Protein AF-A0A8T2AJL1-F1 (afdb_monomer_lite)

Radius of gyration: 21.49 Å; chains: 1; bounding box: 51×31×78 Å

pLDDT: mean 80.45, std 14.92, range [32.12, 96.19]

Structure (mmCIF, N/CA/C/O backbone):
data_AF-A0A8T2AJL1-F1
#
_entry.id   AF-A0A8T2AJL1-F1
#
loop_
_atom_site.group_PDB
_atom_site.id
_atom_site.type_symbol
_atom_site.label_atom_id
_atom_site.label_alt_id
_atom_site.label_comp_id
_atom_site.label_asym_id
_atom_site.label_entity_id
_atom_site.label_seq_id
_atom_site.pdbx_PDB_ins_code
_atom_site.Cartn_x
_atom_site.Cartn_y
_atom_site.Cartn_z
_atom_site.occupancy
_atom_site.B_iso_or_equiv
_atom_site.auth_seq_id
_atom_site.auth_comp_id
_atom_site.auth_asym_id
_atom_site.auth_atom_id
_atom_site.pdbx_PDB_model_num
ATOM 1 N N . MET A 1 1 ? 24.271 4.583 49.667 1.00 36.69 1 MET A N 1
ATOM 2 C CA . MET A 1 1 ? 22.958 4.371 49.025 1.00 36.69 1 MET A CA 1
ATOM 3 C C . MET A 1 1 ? 23.031 4.989 47.646 1.00 36.69 1 MET A C 1
ATOM 5 O O . MET A 1 1 ? 23.025 6.202 47.532 1.00 36.69 1 MET A O 1
ATOM 9 N N . THR A 1 2 ? 23.250 4.166 46.629 1.00 35.44 2 THR A N 1
ATOM 10 C CA . THR A 1 2 ? 23.306 4.588 45.229 1.00 35.44 2 THR A CA 1
ATOM 11 C C . THR A 1 2 ? 21.905 4.468 44.643 1.00 35.44 2 THR A C 1
ATOM 13 O O . THR A 1 2 ? 21.367 3.366 44.538 1.00 35.44 2 THR A O 1
ATOM 16 N N . GLU A 1 3 ? 21.295 5.605 44.314 1.00 38.19 3 GLU A N 1
ATOM 17 C CA . GLU A 1 3 ? 20.053 5.655 43.545 1.00 38.19 3 GLU A CA 1
ATOM 18 C C . GLU A 1 3 ? 20.280 4.979 42.190 1.00 38.19 3 GLU A C 1
ATOM 20 O O . GLU A 1 3 ? 21.099 5.414 41.379 1.00 38.19 3 GLU A O 1
ATOM 25 N N . LYS A 1 4 ? 19.570 3.874 41.954 1.00 32.12 4 LYS A N 1
ATOM 26 C CA . LYS A 1 4 ? 19.417 3.329 40.606 1.00 32.12 4 LYS A CA 1
ATOM 27 C C . LYS A 1 4 ? 18.493 4.270 39.828 1.00 32.12 4 LYS A C 1
ATOM 29 O O . LYS A 1 4 ? 17.408 4.565 40.328 1.00 32.12 4 LYS A O 1
ATOM 34 N N . PRO A 1 5 ? 18.863 4.699 38.611 1.00 36.88 5 PRO A N 1
ATOM 35 C CA . PRO A 1 5 ? 17.966 5.479 37.779 1.00 36.88 5 PRO A CA 1
ATOM 36 C C . PRO A 1 5 ? 16.761 4.615 37.395 1.00 36.88 5 PRO A C 1
ATOM 38 O O . PRO A 1 5 ? 16.903 3.488 36.916 1.00 36.88 5 PRO A O 1
ATOM 41 N N . TYR A 1 6 ? 15.570 5.153 37.640 1.00 36.41 6 TYR A N 1
ATOM 42 C CA . TYR A 1 6 ? 14.295 4.572 37.246 1.00 36.41 6 TYR A CA 1
ATOM 43 C C . TYR A 1 6 ? 14.189 4.640 35.715 1.00 36.41 6 TYR A C 1
ATOM 45 O O . TYR A 1 6 ? 13.902 5.692 35.147 1.00 36.41 6 TYR A O 1
ATOM 53 N N . ILE A 1 7 ? 14.481 3.534 35.028 1.00 36.62 7 ILE A N 1
ATOM 54 C CA . ILE A 1 7 ? 14.208 3.404 33.593 1.00 36.62 7 ILE A CA 1
ATOM 55 C C . ILE A 1 7 ? 12.711 3.126 33.459 1.00 36.62 7 ILE A C 1
ATOM 57 O O . ILE A 1 7 ? 12.270 1.980 33.520 1.00 36.62 7 ILE A O 1
ATOM 61 N N . ALA A 1 8 ? 11.922 4.187 33.309 1.00 36.69 8 ALA A N 1
ATOM 62 C CA . ALA A 1 8 ? 10.552 4.078 32.831 1.00 36.69 8 ALA A CA 1
ATOM 63 C C . ALA A 1 8 ? 10.584 3.737 31.331 1.00 36.69 8 ALA A C 1
ATOM 65 O O . ALA A 1 8 ? 10.590 4.624 30.482 1.00 36.69 8 ALA A O 1
ATOM 66 N N . ASP A 1 9 ? 10.637 2.447 31.008 1.00 40.66 9 ASP A N 1
ATOM 67 C CA . ASP A 1 9 ? 10.286 1.925 29.683 1.00 40.66 9 ASP A CA 1
ATOM 68 C C . ASP A 1 9 ? 9.054 1.021 29.833 1.00 40.66 9 ASP A C 1
ATOM 70 O O . ASP A 1 9 ? 9.081 -0.185 29.591 1.00 40.66 9 ASP A O 1
ATOM 74 N N . GLU A 1 10 ? 7.954 1.606 30.316 1.00 42.72 10 GLU A N 1
ATOM 75 C CA . GLU A 1 10 ? 6.636 0.972 30.269 1.00 42.72 10 GLU A CA 1
ATOM 76 C C . GLU A 1 10 ? 6.077 1.112 28.849 1.00 42.72 10 GLU A C 1
ATOM 78 O O . GLU A 1 10 ? 5.207 1.927 28.542 1.00 42.72 10 GLU A O 1
ATOM 83 N N . GLN A 1 11 ? 6.605 0.296 27.939 1.00 53.41 11 GLN A N 1
ATOM 84 C CA . GLN A 1 11 ? 5.878 -0.034 26.723 1.00 53.41 11 GLN A CA 1
ATOM 85 C C . GLN A 1 11 ? 4.538 -0.648 27.114 1.00 53.41 11 GLN A C 1
ATOM 87 O O . GLN A 1 11 ? 4.476 -1.642 27.842 1.00 53.41 11 GLN A O 1
ATOM 92 N N . LEU A 1 12 ? 3.457 -0.061 26.605 1.00 60.16 12 LEU A N 1
ATOM 93 C CA . LEU A 1 12 ? 2.118 -0.606 26.753 1.00 60.16 12 LEU A CA 1
ATOM 94 C C . LEU A 1 12 ? 2.117 -2.036 26.194 1.00 60.16 12 LEU A C 1
ATOM 96 O O . LEU A 1 12 ? 2.301 -2.238 24.992 1.00 60.16 12 LEU A O 1
ATOM 100 N N . LYS A 1 13 ? 1.974 -3.035 27.076 1.00 70.88 13 LYS A N 1
ATOM 101 C CA . LYS A 1 13 ? 2.023 -4.456 26.696 1.00 70.88 13 LYS A CA 1
ATOM 102 C C . LYS A 1 13 ? 1.049 -4.710 25.542 1.00 70.88 13 LYS A C 1
ATOM 104 O O . LYS A 1 13 ? -0.079 -4.226 25.574 1.00 70.88 13 LYS A O 1
ATOM 109 N N . GLN A 1 14 ? 1.458 -5.514 24.560 1.00 74.25 14 GLN A N 1
ATOM 110 C CA . GLN A 1 14 ? 0.670 -5.856 23.366 1.00 74.25 14 GLN A CA 1
ATOM 111 C C . GLN A 1 14 ? -0.785 -6.256 23.695 1.00 74.25 14 GLN A C 1
ATOM 113 O O . GLN A 1 14 ? -1.718 -5.793 23.045 1.00 74.25 14 GLN A O 1
ATOM 118 N N . ALA A 1 15 ? -0.992 -7.034 24.763 1.00 77.38 15 ALA A N 1
ATOM 119 C CA . ALA A 1 15 ? -2.324 -7.411 25.241 1.00 77.38 15 ALA A CA 1
ATOM 120 C C . ALA A 1 15 ? -3.192 -6.208 25.664 1.00 77.38 15 ALA A C 1
ATOM 122 O O . ALA A 1 15 ? -4.394 -6.197 25.416 1.00 77.38 15 ALA A O 1
ATOM 123 N N . VAL A 1 16 ? -2.594 -5.179 26.272 1.00 84.31 16 VAL A N 1
ATOM 124 C CA . VAL A 1 16 ? -3.302 -3.958 26.683 1.00 84.31 16 VAL A CA 1
ATOM 125 C C . VAL A 1 16 ? -3.692 -3.133 25.460 1.00 84.31 16 VAL A C 1
ATOM 127 O O . VAL A 1 16 ? -4.822 -2.664 25.388 1.00 84.31 16 VAL A O 1
ATOM 130 N N . LEU A 1 17 ? -2.802 -3.013 24.469 1.00 83.62 17 LEU A N 1
ATOM 131 C CA . LEU A 1 17 ? -3.109 -2.343 23.200 1.00 83.62 17 LEU A CA 1
ATOM 132 C C . LEU A 1 17 ? -4.301 -2.988 22.487 1.00 83.62 17 LEU A C 1
ATOM 134 O O . LEU A 1 17 ? -5.228 -2.283 22.092 1.00 83.62 17 LEU A O 1
ATOM 138 N N . TYR A 1 18 ? -4.310 -4.318 22.368 1.00 85.19 18 TYR A N 1
ATOM 139 C CA . TYR A 1 18 ? -5.449 -5.024 21.778 1.00 85.19 18 TYR A CA 1
ATOM 140 C C . TYR A 1 18 ? -6.720 -4.813 22.575 1.00 85.19 18 TYR A C 1
ATOM 142 O O . TYR A 1 18 ? -7.758 -4.496 21.998 1.00 85.19 18 TYR A O 1
ATOM 150 N N . ARG A 1 19 ? -6.626 -4.899 23.903 1.00 89.56 19 ARG A N 1
ATOM 151 C CA . ARG A 1 19 ? -7.791 -4.716 24.755 1.00 89.56 19 ARG A CA 1
ATOM 152 C C . ARG A 1 19 ? -8.387 -3.314 24.630 1.00 89.56 19 ARG A C 1
ATOM 154 O O . ARG A 1 19 ? -9.606 -3.183 24.624 1.00 89.56 19 ARG A O 1
ATOM 161 N N . ILE A 1 20 ? -7.555 -2.282 24.487 1.00 91.69 20 ILE A N 1
ATOM 162 C CA . ILE A 1 20 ? -8.019 -0.910 24.245 1.00 91.69 20 ILE A CA 1
ATOM 163 C C . ILE A 1 20 ? -8.783 -0.826 22.924 1.00 91.69 20 ILE A C 1
ATOM 165 O O . ILE A 1 20 ? -9.877 -0.272 22.903 1.00 91.69 20 ILE A O 1
ATOM 169 N N . VAL A 1 21 ? -8.244 -1.394 21.842 1.00 93.31 21 VAL A N 1
ATOM 170 C CA . VAL A 1 21 ? -8.908 -1.383 20.529 1.00 93.31 21 VAL A CA 1
ATOM 171 C C . VAL A 1 21 ? -10.244 -2.125 20.576 1.00 93.31 21 VAL A C 1
ATOM 173 O O . VAL A 1 21 ? -11.240 -1.606 20.082 1.00 93.31 21 VAL A O 1
ATOM 176 N N . GLU A 1 22 ? -10.294 -3.298 21.209 1.00 92.12 22 GLU A N 1
ATOM 177 C CA . GLU A 1 22 ? -11.530 -4.073 21.376 1.00 92.12 22 GLU A CA 1
ATOM 178 C C . GLU A 1 22 ? -12.598 -3.306 22.159 1.00 92.12 22 GLU A C 1
ATOM 180 O O . GLU A 1 22 ? -13.753 -3.240 21.733 1.00 92.12 22 GLU A O 1
ATOM 185 N N . ILE A 1 23 ? -12.219 -2.729 23.305 1.00 94.69 23 ILE A N 1
ATOM 186 C CA . ILE A 1 23 ? -13.140 -1.969 24.155 1.00 94.69 23 ILE A CA 1
ATOM 187 C C . ILE A 1 23 ? -13.636 -0.736 23.404 1.00 94.69 23 ILE A C 1
ATOM 189 O O . ILE A 1 23 ? -14.836 -0.486 23.390 1.00 94.69 23 ILE A O 1
ATOM 193 N N . LEU A 1 24 ? -12.741 0.003 22.743 1.00 95.50 24 LEU A N 1
ATOM 194 C CA . LEU A 1 24 ? -13.105 1.186 21.969 1.00 95.50 24 LEU A CA 1
ATOM 195 C C . LEU A 1 24 ? -14.069 0.837 20.830 1.00 95.50 24 LEU A C 1
ATOM 197 O O . LEU A 1 24 ? -15.073 1.519 20.641 1.00 95.50 24 LEU A O 1
ATOM 201 N N . HIS A 1 25 ? -13.786 -0.235 20.089 1.00 95.44 25 HIS A N 1
ATOM 202 C CA . HIS A 1 25 ? -14.633 -0.665 18.983 1.00 95.44 25 HIS A CA 1
ATOM 203 C C . HIS A 1 25 ? -16.009 -1.139 19.468 1.00 95.44 25 HIS A C 1
ATOM 205 O O . HIS A 1 25 ? -17.025 -0.817 18.857 1.00 95.44 25 HIS A O 1
ATOM 211 N N . THR A 1 26 ? -16.059 -1.851 20.597 1.00 95.00 26 THR A N 1
ATOM 212 C CA . THR A 1 26 ? -17.320 -2.265 21.231 1.00 95.00 26 THR A CA 1
ATOM 213 C C . THR A 1 26 ? -18.115 -1.052 21.709 1.00 95.00 26 THR A C 1
ATOM 215 O O . THR A 1 26 ? -19.291 -0.928 21.391 1.00 95.00 26 THR A O 1
ATOM 218 N N . ALA A 1 27 ? -17.461 -0.101 22.378 1.00 95.56 27 ALA A N 1
ATOM 219 C CA . ALA A 1 27 ? -18.105 1.119 22.849 1.00 95.56 27 ALA A CA 1
ATOM 220 C C . ALA A 1 27 ? -18.660 1.973 21.696 1.00 95.56 27 ALA A C 1
ATOM 222 O O . ALA A 1 27 ? -19.739 2.546 21.819 1.00 95.56 27 ALA A O 1
ATOM 223 N N . TYR A 1 28 ? -17.963 2.019 20.558 1.00 94.88 28 TYR A N 1
ATOM 224 C CA . TYR A 1 28 ? -18.500 2.592 19.324 1.00 94.88 28 TYR A CA 1
ATOM 225 C C . TYR A 1 28 ? -19.756 1.844 18.845 1.00 94.88 28 TYR A C 1
ATOM 227 O O . TYR A 1 28 ? -20.772 2.482 18.573 1.00 94.88 28 TYR A O 1
ATOM 235 N N . ARG A 1 29 ? -19.714 0.507 18.766 1.00 93.38 29 ARG A N 1
ATOM 236 C CA . ARG A 1 29 ? -20.854 -0.308 18.306 1.00 93.38 29 ARG A CA 1
ATOM 237 C C . ARG A 1 29 ? -22.095 -0.139 19.179 1.00 93.38 29 ARG A C 1
ATOM 239 O O . ARG A 1 29 ? -23.202 -0.145 18.648 1.00 93.38 29 ARG A O 1
ATOM 246 N N . ASP A 1 30 ? -21.899 0.048 20.477 1.00 95.81 30 ASP A N 1
ATOM 247 C CA . ASP A 1 30 ? -22.972 0.276 21.447 1.00 95.81 30 ASP A CA 1
ATOM 248 C C . ASP A 1 30 ? -23.457 1.743 21.467 1.00 95.81 30 ASP A C 1
ATOM 250 O O . ASP A 1 30 ? -24.370 2.093 22.212 1.00 95.81 30 ASP A O 1
ATOM 254 N N . GLY A 1 31 ? -22.867 2.617 20.641 1.00 93.88 31 GLY A N 1
ATOM 255 C CA . GLY A 1 31 ? -23.264 4.018 20.496 1.00 93.88 31 GLY A CA 1
ATOM 256 C C . GLY A 1 31 ? -22.697 4.962 21.559 1.00 93.88 31 GLY A C 1
ATOM 257 O O . GLY A 1 31 ? -23.090 6.126 21.606 1.00 93.88 31 GLY A O 1
ATOM 258 N N . TYR A 1 32 ? -21.763 4.503 22.399 1.00 96.19 32 TYR A N 1
ATOM 259 C CA . TYR A 1 32 ? -21.125 5.332 23.429 1.00 96.19 32 TYR A CA 1
ATOM 260 C C . TYR A 1 32 ? -20.056 6.278 22.874 1.00 96.19 32 TYR A C 1
ATOM 262 O O . TYR A 1 32 ? -19.703 7.255 23.532 1.00 96.19 32 TYR A O 1
ATOM 270 N N . ILE A 1 33 ? -19.517 5.988 21.687 1.00 95.25 33 ILE A N 1
ATOM 271 C CA . ILE A 1 33 ? -18.460 6.777 21.045 1.00 95.25 33 ILE A CA 1
ATOM 272 C C . ILE A 1 33 ? -18.931 7.206 19.662 1.00 95.25 33 ILE A C 1
ATOM 274 O O . ILE A 1 33 ? -19.439 6.394 18.888 1.00 95.25 33 ILE A O 1
ATOM 278 N N . GLN A 1 34 ? -18.729 8.482 19.336 1.00 93.94 34 GLN A N 1
ATOM 279 C CA . GLN A 1 34 ? -19.051 8.992 18.011 1.00 93.94 34 GLN A CA 1
ATOM 280 C C . GLN A 1 34 ? -18.125 8.381 16.957 1.00 93.94 34 GLN A C 1
ATOM 282 O O . GLN A 1 34 ? -16.940 8.135 17.192 1.00 93.94 34 GLN A O 1
ATOM 287 N N . LEU A 1 35 ? -18.661 8.189 15.752 1.00 91.50 35 LEU A N 1
ATOM 288 C CA . LEU A 1 35 ? -17.919 7.629 14.623 1.00 91.50 35 LEU A CA 1
ATOM 289 C C . LEU A 1 35 ? -16.605 8.387 14.354 1.00 91.50 35 LEU A C 1
ATOM 291 O O . LEU A 1 35 ? -15.566 7.772 14.116 1.00 91.50 35 LEU A O 1
ATOM 295 N N . THR A 1 36 ? -16.645 9.718 14.438 1.00 92.50 36 THR A N 1
ATOM 296 C CA . THR A 1 36 ? -15.492 10.606 14.231 1.00 92.50 36 THR A CA 1
ATOM 297 C C . THR A 1 36 ? -14.393 10.396 15.266 1.00 92.50 36 THR A C 1
ATOM 299 O O . THR A 1 36 ? -13.216 10.391 14.905 1.00 92.50 36 THR A O 1
ATOM 302 N N . ASP A 1 37 ? -14.753 10.176 16.530 1.00 94.25 37 ASP A N 1
ATOM 303 C CA . ASP A 1 37 ? -13.793 9.966 17.617 1.00 94.25 37 ASP A CA 1
ATOM 304 C C . ASP A 1 37 ? -13.132 8.590 17.501 1.00 94.25 37 ASP A C 1
ATOM 306 O O . ASP A 1 37 ? -11.912 8.464 17.623 1.00 94.25 37 ASP A O 1
ATOM 310 N N . HIS A 1 38 ? -13.925 7.566 17.172 1.00 94.81 38 HIS A N 1
ATOM 311 C CA . HIS A 1 38 ? -13.432 6.215 16.906 1.00 94.81 38 HIS A CA 1
ATOM 312 C C . HIS A 1 38 ? -12.415 6.207 15.752 1.00 94.81 38 HIS A C 1
ATOM 314 O O . HIS A 1 38 ? -11.306 5.682 15.886 1.00 94.81 38 HIS A O 1
ATOM 320 N N . PHE A 1 39 ? -12.750 6.857 14.635 1.00 94.38 39 PHE A N 1
ATOM 321 C CA . PHE A 1 39 ? -11.847 6.999 13.494 1.00 94.38 39 PHE A CA 1
ATOM 322 C C . PHE A 1 39 ? -10.588 7.797 13.819 1.00 94.38 39 PHE A C 1
ATOM 324 O O . PHE A 1 39 ? -9.482 7.353 13.501 1.00 94.38 39 PHE A O 1
ATOM 331 N N . SER A 1 40 ? -10.735 8.934 14.497 1.00 93.38 40 SER A N 1
ATOM 332 C CA . SER A 1 40 ? -9.604 9.776 14.891 1.00 93.38 40 SER A CA 1
ATOM 333 C C . SER A 1 40 ? -8.621 9.011 15.774 1.00 93.38 40 SER A C 1
ATOM 335 O O . SER A 1 40 ? -7.406 9.125 15.587 1.00 93.38 40 SER A O 1
ATOM 337 N N . PHE A 1 41 ? -9.125 8.175 16.687 1.00 94.75 41 PHE A N 1
ATOM 338 C CA . PHE A 1 41 ? -8.285 7.311 17.508 1.00 94.75 41 PHE A CA 1
ATOM 339 C C . PHE A 1 41 ? -7.520 6.284 16.662 1.00 94.75 41 PHE A C 1
ATOM 341 O O . PHE A 1 41 ? -6.304 6.181 16.807 1.00 94.75 41 PHE A O 1
ATOM 348 N N . PHE A 1 42 ? -8.181 5.558 15.750 1.00 94.25 42 PHE A N 1
ATOM 349 C CA . PHE A 1 42 ? -7.516 4.563 14.890 1.00 94.25 42 PHE A CA 1
ATOM 350 C C . PHE A 1 42 ? -6.428 5.179 14.009 1.00 94.25 42 PHE A C 1
ATOM 352 O O . PHE A 1 42 ? -5.313 4.652 13.949 1.00 94.25 42 PHE A O 1
ATOM 359 N N . ILE A 1 43 ? -6.726 6.309 13.362 1.00 92.75 43 ILE A N 1
ATOM 360 C CA . ILE A 1 43 ? -5.757 7.021 12.520 1.00 92.75 43 ILE A CA 1
ATOM 361 C C . ILE A 1 43 ? -4.570 7.479 13.368 1.00 92.75 43 ILE A C 1
ATOM 363 O O . ILE A 1 43 ? -3.422 7.245 12.995 1.00 92.75 43 ILE A O 1
ATOM 367 N N . THR A 1 44 ? -4.829 8.091 14.526 1.00 92.19 44 THR A N 1
ATOM 368 C CA . THR A 1 44 ? -3.773 8.584 15.420 1.00 92.19 44 THR A CA 1
ATOM 369 C C . THR A 1 44 ? -2.905 7.443 15.930 1.00 92.19 44 THR A C 1
ATOM 371 O O . THR A 1 44 ? -1.679 7.560 15.923 1.00 92.19 44 THR A O 1
ATOM 374 N N . LEU A 1 45 ? -3.523 6.329 16.329 1.00 91.88 45 LEU A N 1
ATOM 375 C CA . LEU A 1 45 ? -2.821 5.153 16.819 1.00 91.88 45 LEU A CA 1
ATOM 376 C C . LEU A 1 45 ? -1.843 4.637 15.767 1.00 91.88 45 LEU A C 1
ATOM 378 O O . LEU A 1 45 ? -0.671 4.467 16.082 1.00 91.88 45 LEU A O 1
ATOM 382 N N . ILE A 1 46 ? -2.282 4.461 14.519 1.00 91.25 46 ILE A N 1
ATOM 383 C CA . ILE A 1 46 ? -1.405 3.985 13.442 1.00 91.25 46 ILE A CA 1
ATOM 384 C C . ILE A 1 46 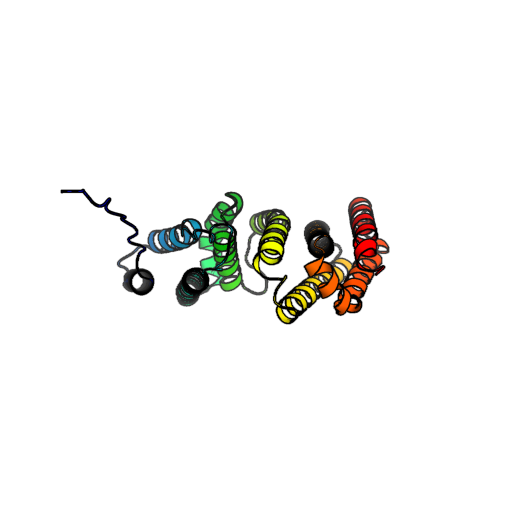? -0.375 5.029 13.032 1.00 91.25 46 ILE A C 1
ATOM 386 O O . ILE A 1 46 ? 0.786 4.673 12.863 1.00 91.25 46 ILE A O 1
ATOM 390 N N . ALA A 1 47 ? -0.742 6.302 12.906 1.00 89.62 47 ALA A N 1
ATOM 391 C CA . ALA A 1 47 ? 0.179 7.343 12.455 1.00 89.62 47 ALA A CA 1
ATOM 392 C C . ALA A 1 47 ? 1.279 7.663 13.479 1.00 89.62 47 ALA A C 1
ATOM 394 O O . ALA A 1 47 ? 2.376 8.077 13.107 1.00 89.62 47 ALA A O 1
ATOM 395 N N . ARG A 1 48 ? 0.992 7.499 14.777 1.00 87.56 48 ARG A N 1
ATOM 396 C CA . ARG A 1 48 ? 1.892 7.890 15.874 1.00 87.56 48 ARG A CA 1
ATOM 397 C C . ARG A 1 48 ? 2.494 6.711 16.626 1.00 87.56 48 ARG A C 1
ATOM 399 O O . ARG A 1 48 ? 3.253 6.939 17.571 1.00 87.56 48 ARG A O 1
ATOM 406 N N . PHE A 1 49 ? 2.199 5.474 16.224 1.00 86.50 49 PHE A N 1
ATOM 407 C CA . PHE A 1 49 ? 2.800 4.298 16.840 1.00 86.50 49 PHE A CA 1
ATOM 408 C C . PHE A 1 49 ? 4.322 4.349 16.684 1.00 86.50 49 PHE A C 1
ATOM 410 O O . PHE A 1 49 ? 4.844 4.265 15.573 1.00 86.50 49 PHE A O 1
ATOM 417 N N . LYS A 1 50 ? 5.046 4.508 17.792 1.00 79.44 50 LYS A N 1
ATOM 418 C CA . LYS A 1 50 ? 6.506 4.601 17.761 1.00 79.44 50 LYS A CA 1
ATOM 419 C C . LYS A 1 50 ? 7.113 3.214 17.609 1.00 79.44 50 LYS A C 1
ATOM 421 O O . LYS A 1 50 ? 7.263 2.485 18.588 1.00 79.44 50 LYS A O 1
ATOM 426 N N . ILE A 1 51 ? 7.524 2.884 16.392 1.00 67.88 51 ILE A N 1
ATOM 427 C CA . ILE A 1 51 ? 8.396 1.740 16.141 1.00 67.88 51 ILE A CA 1
ATOM 428 C C . ILE A 1 51 ? 9.824 2.253 16.259 1.00 67.88 51 ILE A C 1
ATOM 430 O O . ILE A 1 51 ? 10.305 2.993 15.408 1.00 67.88 51 ILE A O 1
ATOM 434 N N . VAL A 1 52 ? 10.484 1.945 17.375 1.00 56.47 52 VAL A N 1
ATOM 435 C CA . VAL A 1 52 ? 11.910 2.254 17.519 1.00 56.47 52 VAL A CA 1
ATOM 436 C C . VAL A 1 52 ? 12.659 1.286 16.603 1.00 56.47 52 VAL A C 1
ATOM 438 O O . VAL A 1 52 ? 12.596 0.081 16.874 1.00 56.47 52 VAL A O 1
ATOM 441 N N . PRO A 1 53 ? 13.345 1.760 15.545 1.00 51.03 53 PRO A N 1
ATOM 442 C CA . PRO A 1 53 ? 14.173 0.882 14.737 1.00 51.03 53 PRO A CA 1
ATOM 443 C C . PRO A 1 53 ? 15.249 0.290 15.643 1.00 51.03 53 PRO A C 1
ATOM 445 O O . PRO A 1 53 ? 15.815 0.998 16.484 1.00 51.03 53 PRO A O 1
ATOM 448 N N . ALA A 1 54 ? 15.500 -1.014 15.508 1.00 43.66 54 ALA A N 1
ATOM 449 C CA . ALA A 1 54 ? 16.612 -1.650 16.195 1.00 43.66 54 ALA A CA 1
ATOM 450 C C . ALA A 1 54 ? 17.865 -0.806 15.939 1.00 43.66 54 ALA A C 1
ATOM 452 O O . ALA A 1 54 ? 18.192 -0.511 14.785 1.00 43.66 54 ALA A O 1
ATOM 453 N N . LYS A 1 55 ? 18.506 -0.333 17.016 1.00 41.53 55 LYS A N 1
ATOM 454 C CA . LYS A 1 55 ? 19.756 0.417 16.899 1.00 41.53 55 LYS A CA 1
ATOM 455 C C . LYS A 1 55 ? 20.696 -0.405 16.024 1.00 41.53 55 LYS A C 1
ATOM 457 O O . LYS A 1 55 ? 20.803 -1.613 16.198 1.00 41.53 55 LYS A O 1
ATOM 462 N N . THR A 1 56 ? 21.322 0.271 15.068 1.00 43.56 56 THR A N 1
ATOM 463 C CA . THR A 1 56 ? 22.364 -0.257 14.185 1.00 43.56 56 THR A CA 1
ATOM 464 C C . THR A 1 56 ? 23.250 -1.258 14.924 1.00 43.56 56 THR A C 1
ATOM 466 O O . THR A 1 56 ? 24.033 -0.862 15.786 1.00 43.56 56 THR A O 1
ATOM 469 N N . GLY A 1 57 ? 23.098 -2.538 14.584 1.00 43.97 57 GLY A N 1
ATOM 470 C CA . GLY A 1 57 ? 23.836 -3.640 15.194 1.00 43.97 57 GLY A CA 1
ATOM 471 C C . GLY A 1 57 ? 22.930 -4.657 15.882 1.00 43.97 57 GLY A C 1
ATOM 472 O O . GLY A 1 57 ? 22.683 -4.555 17.073 1.00 43.97 57 GLY A O 1
ATOM 473 N N . ILE A 1 58 ? 22.524 -5.667 15.106 1.00 45.97 58 ILE A N 1
ATOM 474 C CA . ILE A 1 58 ? 22.144 -7.013 15.564 1.00 45.97 58 ILE A CA 1
ATOM 475 C C . ILE A 1 58 ? 20.999 -7.037 16.587 1.00 45.97 58 ILE A C 1
ATOM 477 O O . ILE A 1 58 ? 21.206 -7.215 17.776 1.00 45.97 58 ILE A O 1
ATOM 481 N N . GLU A 1 59 ? 19.782 -6.865 16.080 1.00 42.12 59 GLU A N 1
ATOM 482 C CA . GLU A 1 59 ? 18.623 -7.739 16.316 1.00 42.12 59 GLU A CA 1
ATOM 483 C C . GLU A 1 59 ? 17.429 -7.035 15.683 1.00 42.12 59 GLU A C 1
ATOM 485 O O . GLU A 1 59 ? 16.895 -6.058 16.207 1.00 42.12 59 GLU A O 1
ATOM 490 N N . PHE A 1 60 ? 17.031 -7.500 14.502 1.00 48.91 60 PHE A N 1
ATOM 491 C CA . PHE A 1 60 ? 15.706 -7.204 13.981 1.00 48.91 60 PHE A CA 1
ATOM 492 C C . PHE A 1 60 ? 14.702 -7.579 15.077 1.00 48.91 60 PHE A C 1
ATOM 494 O O . PHE A 1 60 ? 14.583 -8.751 15.428 1.00 48.91 60 PHE A O 1
ATOM 501 N N . ASN A 1 61 ? 14.060 -6.584 15.694 1.00 51.97 61 ASN A N 1
ATOM 502 C CA . ASN A 1 61 ? 13.146 -6.828 16.804 1.00 51.97 61 ASN A CA 1
ATOM 503 C C . ASN A 1 61 ? 11.813 -7.336 16.242 1.00 51.97 61 ASN A C 1
ATOM 505 O O . ASN A 1 61 ? 10.828 -6.599 16.142 1.00 51.97 61 ASN A O 1
ATOM 509 N N . GLU A 1 62 ? 11.824 -8.613 15.864 1.00 56.31 62 GLU A N 1
ATOM 510 C CA . GLU A 1 62 ? 10.717 -9.359 15.271 1.00 56.31 62 GLU A CA 1
ATOM 511 C C . GLU A 1 62 ? 9.434 -9.198 16.100 1.00 56.31 62 GLU A C 1
ATOM 513 O O . GLU A 1 62 ? 8.342 -9.054 15.554 1.00 56.31 62 GLU A O 1
ATOM 518 N N . GLN A 1 63 ? 9.552 -9.091 17.428 1.00 57.41 63 GLN A N 1
ATOM 519 C CA . GLN A 1 63 ? 8.414 -8.940 18.334 1.00 57.41 63 GLN A CA 1
ATOM 520 C C . GLN A 1 63 ? 7.662 -7.603 18.175 1.00 57.41 63 GLN A C 1
ATOM 522 O O . GLN A 1 63 ? 6.443 -7.535 18.362 1.00 57.41 63 GLN A O 1
ATOM 527 N N . ARG A 1 64 ? 8.349 -6.508 17.829 1.00 60.69 64 ARG A N 1
ATOM 528 C CA . ARG A 1 64 ? 7.695 -5.196 17.656 1.00 60.69 64 ARG A CA 1
ATOM 529 C C . ARG A 1 64 ? 7.090 -5.024 16.272 1.00 60.69 64 ARG A C 1
ATOM 531 O O . ARG A 1 64 ? 5.981 -4.498 16.171 1.00 60.69 64 ARG A O 1
ATOM 538 N N . GLU A 1 65 ? 7.765 -5.514 15.236 1.00 63.69 65 GLU A N 1
ATOM 539 C CA . GLU A 1 65 ? 7.191 -5.559 13.889 1.00 63.69 65 GLU A CA 1
ATOM 540 C C . GLU A 1 65 ? 5.937 -6.443 13.860 1.00 63.69 65 GLU A C 1
ATOM 542 O O . GLU A 1 65 ? 4.899 -6.044 13.324 1.00 63.69 65 GLU A O 1
ATOM 547 N N . THR A 1 66 ? 5.981 -7.604 14.522 1.00 71.25 66 THR A N 1
ATOM 548 C CA . THR A 1 66 ? 4.809 -8.480 14.668 1.00 71.25 66 THR A CA 1
ATOM 549 C C . THR A 1 66 ? 3.685 -7.806 15.453 1.00 71.25 66 THR A C 1
ATOM 551 O O . THR A 1 66 ? 2.527 -7.911 15.044 1.00 71.25 66 THR A O 1
ATOM 554 N N . THR A 1 67 ? 3.998 -7.046 16.510 1.00 80.75 67 THR A N 1
ATOM 555 C CA . THR A 1 67 ? 2.998 -6.280 17.275 1.00 80.75 67 THR A CA 1
ATOM 556 C C . THR A 1 67 ? 2.298 -5.235 16.409 1.00 80.75 67 THR A C 1
ATOM 558 O O . THR A 1 67 ? 1.066 -5.213 16.364 1.00 80.75 67 THR A O 1
ATOM 561 N N . PHE A 1 68 ? 3.053 -4.392 15.695 1.00 84.81 68 PHE A N 1
ATOM 562 C CA . PHE A 1 68 ? 2.463 -3.354 14.849 1.00 84.81 68 PHE A CA 1
ATOM 563 C C . PHE A 1 68 ? 1.668 -3.956 13.690 1.00 84.81 68 PHE A C 1
ATOM 565 O O . PHE A 1 68 ? 0.532 -3.557 13.455 1.00 84.81 68 PHE A O 1
ATOM 572 N N . LYS A 1 69 ? 2.202 -4.988 13.024 1.00 84.69 69 LYS A N 1
ATOM 573 C CA . LYS A 1 69 ? 1.498 -5.705 11.953 1.00 84.69 69 LYS A CA 1
ATOM 574 C C . LYS A 1 69 ? 0.166 -6.280 12.431 1.00 84.69 69 LYS A C 1
ATOM 576 O O . LYS A 1 69 ? -0.847 -6.114 11.753 1.00 84.69 69 LYS A O 1
ATOM 581 N N . ALA A 1 70 ? 0.155 -6.943 13.585 1.00 86.25 70 ALA A N 1
ATOM 582 C CA . ALA A 1 70 ? -1.063 -7.502 14.156 1.00 86.25 70 ALA A CA 1
ATOM 583 C C . ALA A 1 70 ? -2.038 -6.408 14.625 1.00 86.25 70 ALA A C 1
ATOM 585 O O . ALA A 1 70 ? -3.243 -6.557 14.437 1.00 86.25 70 ALA A O 1
ATOM 586 N N . LEU A 1 71 ? -1.538 -5.278 15.141 1.00 90.19 71 LEU A N 1
ATOM 587 C CA . LEU A 1 71 ? -2.363 -4.107 15.446 1.00 90.19 71 LEU A CA 1
ATOM 588 C C . LEU A 1 71 ? -3.030 -3.544 14.186 1.00 90.19 71 LEU A C 1
ATOM 590 O O . LEU A 1 71 ? -4.242 -3.355 14.176 1.00 90.19 71 LEU A O 1
ATOM 594 N N . THR A 1 72 ? -2.277 -3.338 13.102 1.00 91.56 72 THR A N 1
ATOM 595 C CA . THR A 1 72 ? -2.842 -2.891 11.822 1.00 91.56 72 THR A CA 1
ATOM 596 C C . THR A 1 72 ? -3.917 -3.857 11.326 1.00 91.56 72 THR A C 1
ATOM 598 O O . THR A 1 72 ? -4.974 -3.410 10.894 1.00 91.56 72 THR A O 1
ATOM 601 N N . ASN A 1 73 ? -3.689 -5.170 11.419 1.00 91.19 73 ASN A N 1
ATOM 602 C CA . ASN A 1 73 ? -4.665 -6.176 10.992 1.00 91.19 73 ASN A CA 1
ATOM 603 C C . ASN A 1 73 ? -5.949 -6.144 11.836 1.00 91.19 73 ASN A C 1
ATOM 605 O O . ASN A 1 73 ? -7.043 -6.269 11.283 1.00 91.19 73 ASN A O 1
ATOM 609 N N . LEU A 1 74 ? -5.830 -5.947 13.153 1.00 92.81 74 LEU A N 1
ATOM 610 C CA . LEU A 1 74 ? -6.984 -5.791 14.037 1.00 92.81 74 LEU A CA 1
ATOM 611 C C . LEU A 1 74 ? -7.808 -4.563 13.639 1.00 92.81 74 LEU A C 1
ATOM 613 O O . LEU A 1 74 ? -9.013 -4.678 13.439 1.00 92.81 74 LEU A O 1
ATOM 617 N N . LEU A 1 75 ? -7.159 -3.414 13.439 1.00 94.56 75 LEU A N 1
ATOM 618 C CA . LEU A 1 75 ? -7.843 -2.189 13.020 1.00 94.56 75 LEU A CA 1
ATOM 619 C C . LEU A 1 75 ? -8.502 -2.335 11.645 1.00 94.56 75 LEU A C 1
ATOM 621 O O . LEU A 1 75 ? -9.640 -1.912 11.469 1.00 94.56 75 LEU A O 1
ATOM 625 N N . CYS A 1 76 ? -7.830 -2.983 10.691 1.00 94.25 76 CYS A N 1
ATOM 626 C CA . CYS A 1 76 ? -8.400 -3.310 9.382 1.00 94.25 76 CYS A CA 1
ATOM 627 C C . CYS A 1 76 ? -9.663 -4.176 9.518 1.00 94.25 76 CYS A C 1
ATOM 629 O O . CYS A 1 76 ? -10.660 -3.922 8.843 1.00 94.25 76 CYS A O 1
ATOM 631 N N . SER A 1 77 ? -9.642 -5.157 10.425 1.00 94.25 77 SER A N 1
ATOM 632 C CA . SER A 1 77 ? -10.791 -6.027 10.703 1.00 94.25 77 SER A CA 1
ATOM 633 C C . SER A 1 77 ? -11.947 -5.245 11.326 1.00 94.25 77 SER A C 1
ATOM 635 O O . SER A 1 77 ? -13.083 -5.381 10.878 1.00 94.25 77 SER A O 1
ATOM 637 N N . CYS A 1 78 ? -11.659 -4.377 12.303 1.00 94.62 78 CYS A N 1
ATOM 638 C CA . CYS A 1 78 ? -12.650 -3.484 12.898 1.00 94.62 78 CYS A CA 1
ATOM 639 C C . CYS A 1 78 ? -13.300 -2.596 11.835 1.00 94.62 78 CYS A C 1
ATOM 641 O O . CYS A 1 78 ? -14.519 -2.577 11.743 1.00 94.62 78 CYS A O 1
ATOM 643 N N . LEU A 1 79 ? -12.504 -1.910 11.008 1.00 94.06 79 LEU A N 1
ATOM 644 C CA . LEU A 1 79 ? -13.011 -1.001 9.975 1.00 94.06 79 LEU A CA 1
ATOM 645 C C . LEU A 1 79 ? -13.851 -1.725 8.916 1.00 94.06 79 LEU A C 1
ATOM 647 O O . LEU A 1 79 ? -14.914 -1.238 8.543 1.00 94.06 79 LEU A O 1
ATOM 651 N N . SER A 1 80 ? -13.415 -2.910 8.484 1.00 93.12 80 SER A N 1
ATOM 652 C CA . SER A 1 80 ? -14.174 -3.734 7.532 1.00 93.12 80 SER A CA 1
ATOM 653 C C . SER A 1 80 ? -15.498 -4.227 8.127 1.00 93.12 80 SER A C 1
ATOM 655 O O . SER A 1 80 ? -16.474 -4.407 7.408 1.00 93.12 80 SER A O 1
ATOM 657 N N . GLY A 1 81 ? -15.552 -4.426 9.448 1.00 91.38 81 GLY A N 1
ATOM 658 C CA . GLY A 1 81 ? -16.753 -4.839 10.175 1.00 91.38 81 GLY A CA 1
ATOM 659 C C . GLY A 1 81 ? -17.768 -3.722 10.445 1.00 91.38 81 GLY A C 1
ATOM 660 O O . GLY A 1 81 ? -18.845 -4.012 10.960 1.00 91.38 81 GLY A O 1
ATOM 661 N N . MET A 1 82 ? -17.462 -2.460 10.116 1.00 90.44 82 MET A N 1
ATOM 662 C CA . MET A 1 82 ? -18.349 -1.313 10.384 1.00 90.44 82 MET A CA 1
ATOM 663 C C . MET A 1 82 ? -19.488 -1.159 9.368 1.00 90.44 82 MET A C 1
ATOM 665 O O . MET A 1 82 ? -20.390 -0.353 9.587 1.00 90.44 82 MET A O 1
ATOM 669 N N . GLY A 1 83 ? -19.461 -1.915 8.269 1.00 88.12 83 GLY A N 1
ATOM 670 C CA . GLY A 1 83 ? -20.463 -1.859 7.209 1.00 88.12 83 GLY A CA 1
ATOM 671 C C . GLY A 1 83 ? -19.815 -1.855 5.830 1.00 88.12 83 GLY A C 1
ATOM 672 O O . GLY A 1 83 ? -18.904 -2.636 5.561 1.00 88.12 83 GLY A O 1
ATOM 673 N N . ASP A 1 84 ? -20.287 -0.975 4.948 1.00 91.50 84 ASP A N 1
ATOM 674 C CA . ASP A 1 84 ? -19.711 -0.828 3.613 1.00 91.50 84 ASP A CA 1
ATOM 675 C C . ASP A 1 84 ? -18.306 -0.215 3.701 1.00 91.50 84 ASP A C 1
ATOM 677 O O . ASP A 1 84 ? -18.133 0.970 4.000 1.00 91.50 84 ASP A O 1
ATOM 681 N N . SER A 1 85 ? -17.294 -1.035 3.416 1.00 93.75 85 SER A N 1
ATOM 682 C CA . SER A 1 85 ? -15.887 -0.631 3.456 1.00 93.75 85 SER A CA 1
ATOM 683 C C . SER A 1 85 ? -15.578 0.535 2.513 1.00 93.75 85 SER A C 1
ATOM 685 O O . SER A 1 85 ? -14.746 1.375 2.848 1.00 93.75 85 SER A O 1
ATOM 687 N N . SER A 1 86 ? -16.293 0.654 1.389 1.00 91.38 86 SER A N 1
ATOM 688 C CA . SER A 1 86 ? -16.097 1.758 0.450 1.00 91.38 86 SER A CA 1
ATOM 689 C C . SER A 1 86 ? -16.602 3.094 0.996 1.00 91.38 86 SER A C 1
ATOM 691 O O . SER A 1 86 ? -15.956 4.121 0.795 1.00 91.38 86 SER A O 1
ATOM 693 N N . LEU A 1 87 ? -17.705 3.091 1.754 1.00 93.44 87 LEU A N 1
ATOM 694 C CA . LEU A 1 87 ? -18.189 4.285 2.453 1.00 93.44 87 LEU A CA 1
ATOM 695 C C . LEU A 1 87 ? -17.252 4.662 3.603 1.00 93.44 87 LEU A C 1
ATOM 697 O O . LEU A 1 87 ? -16.944 5.838 3.797 1.00 93.44 87 LEU A O 1
ATOM 701 N N . VAL A 1 88 ? -16.749 3.666 4.338 1.00 95.00 88 VAL A N 1
ATOM 702 C CA . VAL A 1 88 ? -15.739 3.881 5.383 1.00 95.00 88 VAL A CA 1
ATOM 703 C C . VAL A 1 88 ? -14.470 4.495 4.784 1.00 95.00 88 VAL A C 1
ATOM 705 O O . VAL A 1 88 ? -13.932 5.444 5.357 1.00 95.00 88 VAL A O 1
ATOM 708 N N . LEU A 1 89 ? -14.027 4.028 3.608 1.00 95.62 89 LEU A N 1
ATOM 709 C CA . LEU A 1 89 ? -12.915 4.639 2.882 1.00 95.62 89 LEU A CA 1
ATOM 710 C C . LEU A 1 89 ? -13.203 6.102 2.553 1.00 95.62 89 LEU A C 1
ATOM 712 O O . LEU A 1 89 ? -12.374 6.938 2.874 1.00 95.62 89 LEU A O 1
ATOM 716 N N . GLN A 1 90 ? -14.363 6.429 1.979 1.00 94.00 90 GLN A N 1
ATOM 717 C CA . GLN A 1 90 ? -14.704 7.811 1.613 1.00 94.00 90 GLN A CA 1
ATOM 718 C C . GLN A 1 90 ? -14.681 8.773 2.808 1.00 94.00 90 GLN A C 1
ATOM 720 O O . GLN A 1 90 ? -14.256 9.919 2.671 1.00 94.00 90 GLN A O 1
ATOM 725 N N . ILE A 1 91 ? -15.097 8.312 3.993 1.00 94.12 91 ILE A N 1
ATOM 726 C CA . ILE A 1 91 ? -15.044 9.122 5.219 1.00 94.12 91 ILE A CA 1
ATOM 727 C C . ILE A 1 91 ? -13.593 9.335 5.679 1.00 94.12 91 ILE A C 1
ATOM 729 O O . ILE A 1 91 ? -13.232 10.426 6.121 1.00 94.12 91 ILE A O 1
ATOM 733 N N . LEU A 1 92 ? -12.758 8.298 5.585 1.00 95.44 92 LEU A N 1
ATOM 734 C CA . LEU A 1 92 ? -11.386 8.297 6.100 1.00 95.44 92 LEU A CA 1
ATOM 735 C C . LEU A 1 92 ? -10.339 8.799 5.102 1.00 95.44 92 LEU A C 1
ATOM 737 O O . LEU A 1 92 ? -9.221 9.122 5.504 1.00 95.44 92 LEU A O 1
ATOM 741 N N . GLU A 1 93 ? -10.680 8.850 3.816 1.00 95.62 93 GLU A N 1
ATOM 742 C CA . GLU A 1 93 ? -9.762 9.064 2.699 1.00 95.62 93 GLU A CA 1
ATOM 743 C C . GLU A 1 93 ? -8.883 10.290 2.927 1.00 95.62 93 GLU A C 1
ATOM 745 O O . GLU A 1 93 ? -7.654 10.192 2.914 1.00 95.62 93 GLU A O 1
ATOM 750 N N . LYS A 1 94 ? -9.519 11.431 3.214 1.00 95.50 94 LYS A N 1
ATOM 751 C CA . LYS A 1 94 ? -8.822 12.695 3.453 1.00 95.50 94 LYS A CA 1
ATOM 752 C C . LYS A 1 94 ? -7.806 12.561 4.585 1.00 95.50 94 LYS A C 1
ATOM 754 O O . LYS A 1 94 ? -6.656 12.955 4.422 1.00 95.50 94 LYS A O 1
ATOM 759 N N . SER A 1 95 ? -8.203 11.965 5.707 1.00 94.88 95 SER A N 1
ATOM 760 C CA . SER A 1 95 ? -7.321 11.817 6.861 1.00 94.88 95 SER A CA 1
ATOM 761 C C . SER A 1 95 ? -6.162 10.859 6.588 1.00 94.88 95 SER A C 1
ATOM 763 O O . SER A 1 95 ? -5.045 11.130 7.023 1.00 94.88 95 SER A O 1
ATOM 765 N N . PHE A 1 96 ? -6.377 9.771 5.842 1.00 95.44 96 PHE A N 1
ATOM 766 C CA . PHE A 1 96 ? -5.281 8.887 5.439 1.00 95.44 96 PHE A CA 1
ATOM 767 C C . PHE A 1 96 ? -4.273 9.602 4.541 1.00 95.44 96 PHE A C 1
ATOM 769 O O . PHE A 1 96 ? -3.069 9.517 4.782 1.00 95.44 96 PHE A O 1
ATOM 776 N N . VAL A 1 97 ? -4.753 10.335 3.536 1.00 95.25 97 VAL A N 1
ATOM 777 C CA . VAL A 1 97 ? -3.888 11.072 2.611 1.00 95.25 97 VAL A CA 1
ATOM 778 C C . VAL A 1 97 ? -3.125 12.180 3.334 1.00 95.25 97 VAL A C 1
ATOM 780 O O . VAL A 1 97 ? -1.920 12.311 3.131 1.00 95.25 97 VAL A O 1
ATOM 783 N N . GLU A 1 98 ? -3.767 12.909 4.250 1.00 95.00 98 GLU A N 1
ATOM 784 C CA . GLU A 1 98 ? -3.098 13.891 5.112 1.00 95.00 98 GLU A CA 1
ATOM 785 C C . GLU A 1 98 ? -1.964 13.257 5.928 1.00 95.00 98 GLU A C 1
ATOM 787 O O . GLU A 1 98 ? -0.870 13.818 5.992 1.00 95.00 98 GLU A O 1
ATOM 792 N N . GLN A 1 99 ? -2.170 12.062 6.497 1.00 94.19 99 GLN A N 1
ATOM 793 C CA . GLN A 1 99 ? -1.095 11.365 7.208 1.00 94.19 99 GLN A CA 1
ATOM 794 C C . GLN A 1 99 ? 0.043 10.924 6.277 1.00 94.19 99 GLN A C 1
ATOM 796 O O . GLN A 1 99 ? 1.200 10.989 6.682 1.00 94.19 99 GLN A O 1
ATOM 801 N N . ILE A 1 100 ? -0.247 10.508 5.041 1.00 91.75 100 ILE A N 1
ATOM 802 C CA . ILE A 1 100 ? 0.776 10.124 4.052 1.00 91.75 100 ILE A CA 1
ATOM 803 C C . ILE A 1 100 ? 1.615 11.332 3.612 1.00 91.75 100 ILE A C 1
ATOM 805 O O . ILE A 1 100 ? 2.842 11.236 3.541 1.00 91.75 100 ILE A O 1
ATOM 809 N N . ILE A 1 101 ? 0.979 12.484 3.372 1.00 90.62 101 ILE A N 1
ATOM 810 C CA . ILE A 1 101 ? 1.664 13.731 2.987 1.00 90.62 101 ILE A CA 1
ATOM 811 C C . ILE A 1 101 ? 2.681 14.155 4.053 1.00 90.62 101 ILE A C 1
ATOM 813 O O . ILE A 1 101 ? 3.749 14.670 3.720 1.00 90.62 101 ILE A O 1
ATOM 817 N N . MET A 1 102 ? 2.395 13.876 5.327 1.00 90.19 102 MET A N 1
ATOM 818 C CA . MET A 1 102 ? 3.301 14.153 6.445 1.00 90.19 102 MET A CA 1
ATOM 819 C C . MET A 1 102 ? 4.565 13.278 6.461 1.00 90.19 102 MET A C 1
ATOM 821 O O . MET A 1 102 ? 5.375 13.426 7.374 1.00 90.19 102 MET A O 1
ATOM 825 N N . LYS A 1 103 ? 4.757 12.400 5.463 1.00 86.62 103 LYS A N 1
ATOM 826 C CA . LYS A 1 103 ? 5.900 11.483 5.324 1.00 86.62 103 LYS A CA 1
ATOM 827 C C . LYS A 1 103 ? 6.152 10.704 6.620 1.00 86.62 103 LYS A C 1
ATOM 829 O O . LYS A 1 103 ? 7.169 10.913 7.286 1.00 86.62 103 LYS A O 1
ATOM 834 N N . PRO A 1 104 ? 5.205 9.835 7.011 1.00 88.25 104 PRO A N 1
ATOM 835 C CA . PRO A 1 104 ? 5.319 9.075 8.243 1.00 88.25 104 PRO A CA 1
ATOM 836 C C . PRO A 1 104 ? 6.501 8.101 8.152 1.00 88.25 104 PRO A C 1
ATOM 838 O O . PRO A 1 104 ? 7.000 7.808 7.063 1.00 88.25 104 PRO A O 1
ATOM 841 N N . ALA A 1 105 ? 6.942 7.569 9.295 1.00 86.81 105 ALA A N 1
ATOM 842 C CA . ALA A 1 105 ? 7.956 6.518 9.286 1.00 86.81 105 ALA A CA 1
ATOM 843 C C . ALA A 1 105 ? 7.472 5.294 8.485 1.00 86.81 105 ALA A C 1
ATOM 845 O O . ALA A 1 105 ? 6.266 5.087 8.313 1.00 86.81 105 ALA A O 1
ATOM 846 N N . LEU A 1 106 ? 8.427 4.495 7.997 1.00 85.06 106 LEU A N 1
ATOM 847 C CA . LEU A 1 106 ? 8.201 3.436 7.009 1.00 85.06 106 LEU A CA 1
ATOM 848 C C . LEU A 1 106 ? 7.015 2.532 7.371 1.00 85.06 106 LEU A C 1
ATOM 850 O O . LEU A 1 106 ? 6.091 2.358 6.574 1.00 85.06 106 LEU A O 1
ATOM 854 N N . ASP A 1 107 ? 7.007 2.011 8.593 1.00 84.69 107 ASP A N 1
ATOM 855 C CA . ASP A 1 107 ? 5.968 1.102 9.063 1.00 84.69 107 ASP A CA 1
ATOM 856 C C . ASP A 1 107 ? 4.615 1.792 9.223 1.00 84.69 107 ASP A C 1
ATOM 858 O O . ASP A 1 107 ? 3.593 1.250 8.811 1.00 84.69 107 ASP A O 1
ATOM 862 N N . ASN A 1 108 ? 4.586 3.016 9.755 1.00 89.88 108 ASN A N 1
ATOM 863 C CA . ASN A 1 108 ? 3.350 3.783 9.900 1.00 89.88 108 ASN A CA 1
ATOM 864 C C . ASN A 1 108 ? 2.715 4.061 8.528 1.00 89.88 108 ASN A C 1
ATOM 866 O O . ASN A 1 108 ? 1.513 3.860 8.357 1.00 89.88 108 ASN A O 1
ATOM 870 N N . GLY A 1 109 ? 3.531 4.431 7.533 1.00 90.31 109 GLY A N 1
ATOM 871 C CA . GLY A 1 109 ? 3.100 4.546 6.139 1.00 90.31 109 GLY A CA 1
ATOM 872 C C . GLY A 1 109 ? 2.542 3.228 5.592 1.00 90.31 109 GLY A C 1
ATOM 873 O O . GLY A 1 109 ? 1.475 3.226 4.980 1.00 90.31 109 GLY A O 1
ATOM 874 N N . CYS A 1 110 ? 3.194 2.097 5.893 1.00 87.81 110 CYS A N 1
ATOM 875 C CA . CYS A 1 110 ? 2.722 0.758 5.514 1.00 87.81 110 CYS A CA 1
ATOM 876 C C . CYS A 1 110 ? 1.350 0.465 6.126 1.00 87.81 110 CYS A C 1
ATOM 878 O O . CYS A 1 110 ? 0.455 -0.046 5.452 1.00 87.81 110 CYS A O 1
ATOM 880 N N . GLY A 1 111 ? 1.178 0.811 7.404 1.00 91.19 111 GLY A N 1
ATOM 881 C CA . GLY A 1 111 ? -0.070 0.647 8.137 1.00 91.19 111 GLY A CA 1
ATOM 882 C C . GLY A 1 111 ? -1.218 1.418 7.492 1.00 91.19 111 GLY A C 1
ATOM 883 O O . GLY A 1 111 ? -2.266 0.835 7.222 1.00 91.19 111 GLY A O 1
ATOM 884 N N . ILE A 1 112 ? -0.996 2.695 7.168 1.00 94.50 112 ILE A N 1
ATOM 885 C CA . ILE A 1 112 ? -1.995 3.549 6.507 1.00 94.50 112 ILE A CA 1
ATOM 886 C C . ILE A 1 112 ? -2.333 3.013 5.110 1.00 94.50 112 ILE A C 1
ATOM 888 O O . ILE A 1 112 ? -3.506 2.830 4.792 1.00 94.50 112 ILE A O 1
ATOM 892 N N . LEU A 1 113 ? -1.324 2.695 4.290 1.00 93.00 113 LEU A N 1
ATOM 893 C CA . LEU A 1 113 ? -1.533 2.133 2.950 1.00 93.00 113 LEU A CA 1
ATOM 894 C C . LEU A 1 113 ? -2.291 0.802 3.000 1.00 93.00 113 LEU A C 1
ATOM 896 O O . LEU A 1 113 ? -3.153 0.556 2.157 1.00 93.00 113 LEU A O 1
ATOM 900 N N . ARG A 1 114 ? -2.024 -0.045 4.002 1.00 92.12 114 ARG A N 1
ATOM 901 C CA . ARG A 1 114 ? -2.772 -1.290 4.211 1.00 92.12 114 ARG A CA 1
ATOM 902 C C . ARG A 1 114 ? -4.230 -1.022 4.560 1.00 92.12 114 ARG A C 1
ATOM 904 O O . ARG A 1 114 ? -5.093 -1.717 4.032 1.00 92.12 114 ARG A O 1
ATOM 911 N N . MET A 1 115 ? -4.511 -0.036 5.410 1.00 94.19 115 MET A N 1
ATOM 912 C CA . MET A 1 115 ? -5.887 0.348 5.742 1.00 94.19 115 MET A CA 1
ATOM 913 C C . MET A 1 115 ? -6.631 0.862 4.505 1.00 94.19 115 MET A C 1
ATOM 915 O O . MET A 1 115 ? -7.741 0.404 4.253 1.00 94.19 115 MET A O 1
ATOM 919 N N . ILE A 1 116 ? -5.996 1.709 3.683 1.00 94.94 116 ILE A N 1
ATOM 920 C CA . ILE A 1 116 ? -6.549 2.138 2.387 1.00 94.94 116 ILE A CA 1
ATOM 921 C C . ILE A 1 116 ? -6.861 0.916 1.514 1.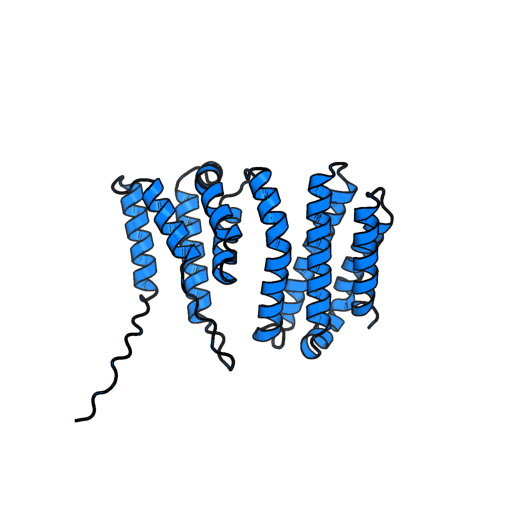00 94.94 116 ILE A C 1
ATOM 923 O O . ILE A 1 116 ? -7.994 0.752 1.080 1.00 94.94 116 ILE A O 1
ATOM 927 N N . CYS A 1 117 ? -5.889 0.022 1.304 1.00 91.69 117 CYS A N 1
ATOM 928 C CA . CYS A 1 117 ? -6.066 -1.159 0.450 1.00 91.69 117 CYS A CA 1
ATOM 929 C C . CYS A 1 117 ? -7.126 -2.138 0.973 1.00 91.69 117 CYS A C 1
ATOM 931 O O . CYS A 1 117 ? -7.729 -2.854 0.183 1.00 91.69 117 CYS A O 1
ATOM 933 N N . THR A 1 118 ? -7.311 -2.212 2.293 1.00 93.50 118 THR A N 1
ATOM 934 C CA . THR A 1 118 ? -8.331 -3.069 2.915 1.00 93.50 118 THR A CA 1
ATOM 935 C C . THR A 1 118 ? -9.728 -2.526 2.636 1.00 93.50 118 THR A C 1
ATOM 937 O O . THR A 1 118 ? -10.647 -3.302 2.399 1.00 93.50 118 THR A O 1
ATOM 940 N N . LEU A 1 119 ? -9.887 -1.203 2.681 1.00 94.88 119 LEU A N 1
ATOM 941 C CA . LEU A 1 119 ? -11.186 -0.556 2.538 1.00 94.88 119 LEU A CA 1
ATOM 942 C C . LEU A 1 119 ? -11.569 -0.258 1.089 1.00 94.88 119 LEU A C 1
ATOM 944 O O . LEU A 1 119 ? -12.751 -0.098 0.788 1.00 94.88 119 LEU A O 1
ATOM 948 N N . ASP A 1 120 ? -10.585 -0.167 0.197 1.00 93.19 120 ASP A N 1
ATOM 949 C CA . ASP A 1 120 ? -10.837 0.114 -1.208 1.00 93.19 120 ASP A CA 1
ATOM 950 C C . ASP A 1 120 ? -11.536 -1.053 -1.913 1.00 93.19 120 ASP A C 1
ATOM 952 O O . ASP A 1 120 ? -11.325 -2.231 -1.616 1.00 93.19 120 ASP A O 1
ATOM 956 N N . SER A 1 121 ? -12.383 -0.712 -2.880 1.00 88.06 121 SER A N 1
ATOM 957 C CA . SER A 1 121 ? -13.126 -1.681 -3.681 1.00 88.06 121 SER A CA 1
ATOM 958 C C . SER A 1 121 ? -12.537 -1.823 -5.083 1.00 88.06 121 SER A C 1
ATOM 960 O O . SER A 1 121 ? -11.607 -1.124 -5.479 1.00 88.06 121 SER A O 1
ATOM 962 N N . LYS A 1 122 ? -13.107 -2.729 -5.882 1.00 85.38 122 LYS A N 1
ATOM 963 C CA . LYS A 1 122 ? -12.865 -2.789 -7.328 1.00 85.38 122 LYS A CA 1
ATOM 964 C C . LYS A 1 122 ? -14.175 -2.468 -8.061 1.00 85.38 122 LYS A C 1
ATOM 966 O O . LYS A 1 122 ? -15.115 -3.248 -7.915 1.00 85.38 122 LYS A O 1
ATOM 971 N N . PRO A 1 123 ? -14.262 -1.371 -8.842 1.00 84.44 123 PRO A N 1
ATOM 972 C CA . PRO A 1 123 ? -13.225 -0.356 -9.082 1.00 84.44 123 PRO A CA 1
ATOM 973 C C . PRO A 1 123 ? -12.911 0.492 -7.833 1.00 84.44 123 PRO A C 1
ATOM 975 O O . PRO A 1 123 ? -13.707 0.515 -6.890 1.00 84.44 123 PRO A O 1
ATOM 978 N N . THR A 1 124 ? -11.748 1.158 -7.841 1.00 88.62 124 THR A N 1
ATOM 979 C CA . THR A 1 124 ? -11.293 2.009 -6.725 1.00 88.62 124 THR A CA 1
ATOM 980 C C . THR A 1 124 ? -12.280 3.142 -6.457 1.00 88.62 124 THR A C 1
ATOM 982 O O . THR A 1 124 ? -12.921 3.653 -7.381 1.00 88.62 124 THR A O 1
ATOM 985 N N . ARG A 1 125 ? -12.424 3.512 -5.184 1.00 91.19 125 ARG A N 1
ATOM 986 C CA . ARG A 1 125 ? -13.316 4.590 -4.724 1.00 91.19 125 ARG A CA 1
ATOM 987 C C . ARG A 1 125 ? -12.568 5.821 -4.233 1.00 91.19 125 ARG A C 1
ATOM 989 O O . ARG A 1 125 ? -13.221 6.791 -3.859 1.00 91.19 125 ARG A O 1
ATOM 996 N N . LEU A 1 126 ? -11.238 5.780 -4.270 1.00 93.56 126 LEU A N 1
ATOM 997 C CA . LEU A 1 126 ? -10.385 6.932 -4.010 1.00 93.56 126 LEU A CA 1
ATOM 998 C C . LEU A 1 126 ? -10.660 8.042 -5.027 1.00 93.56 126 LEU A C 1
ATOM 1000 O O . LEU A 1 126 ? -10.810 7.780 -6.223 1.00 93.56 126 LEU A O 1
ATOM 1004 N N . SER A 1 127 ? -10.672 9.288 -4.562 1.00 94.38 127 SER A N 1
ATOM 1005 C CA . SER A 1 127 ? -10.738 10.444 -5.452 1.00 94.38 127 SER A CA 1
ATOM 1006 C C . SER A 1 127 ? -9.478 10.575 -6.314 1.00 94.38 127 SER A C 1
ATOM 1008 O O . SER A 1 127 ? -8.386 10.122 -5.955 1.00 94.38 127 SER A O 1
ATOM 1010 N N . GLU A 1 128 ? -9.605 11.256 -7.454 1.00 90.38 128 GLU A N 1
ATOM 1011 C CA . GLU A 1 128 ? -8.478 11.509 -8.361 1.00 90.38 128 GLU A CA 1
ATOM 1012 C C . GLU A 1 128 ? -7.337 12.288 -7.689 1.00 90.38 128 GLU A C 1
ATOM 1014 O O . GLU A 1 128 ? -6.161 12.028 -7.960 1.00 90.38 128 GLU A O 1
ATOM 1019 N N . SER A 1 129 ? -7.651 13.208 -6.770 1.00 92.81 129 SER A N 1
ATOM 1020 C CA . SER A 1 129 ? -6.643 13.974 -6.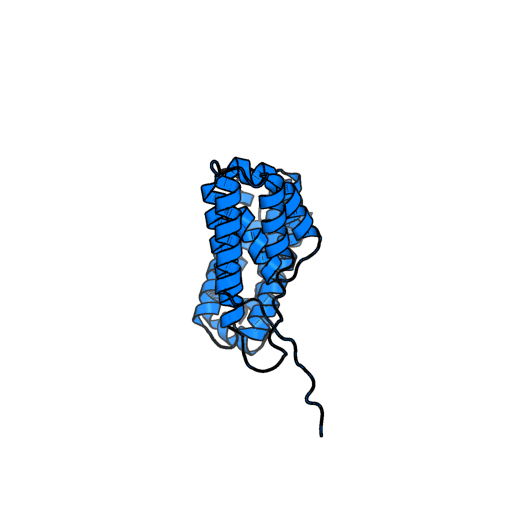027 1.00 92.81 129 SER A CA 1
ATOM 1021 C C . SER A 1 129 ? -5.869 13.096 -5.039 1.00 92.81 129 SER A C 1
ATOM 1023 O O . SER A 1 129 ? -4.642 13.212 -4.940 1.00 92.81 129 SER A O 1
ATOM 1025 N N . SER A 1 130 ? -6.547 12.169 -4.361 1.00 93.12 130 SER A N 1
ATOM 1026 C CA . SER A 1 130 ? -5.910 11.171 -3.500 1.00 93.12 130 SER A CA 1
ATOM 1027 C C . SER A 1 130 ? -5.051 10.203 -4.303 1.00 93.12 130 SER A C 1
ATOM 1029 O O . SER A 1 130 ? -3.904 9.962 -3.932 1.00 93.12 130 SER A O 1
ATOM 1031 N N . LEU A 1 131 ? -5.549 9.708 -5.441 1.00 89.56 131 LEU A N 1
ATOM 1032 C CA . LEU A 1 131 ? -4.776 8.856 -6.350 1.00 89.56 131 LEU A CA 1
ATOM 1033 C C . LEU A 1 131 ? -3.517 9.565 -6.857 1.00 89.56 131 LEU A C 1
ATOM 1035 O O . LEU A 1 131 ? -2.441 8.972 -6.850 1.00 89.56 131 LEU A O 1
ATOM 1039 N N . THR A 1 132 ? -3.630 10.841 -7.227 1.00 84.38 132 THR A N 1
ATOM 1040 C CA . THR A 1 132 ? -2.491 11.669 -7.652 1.00 84.38 132 THR A CA 1
ATOM 1041 C C . THR A 1 132 ? -1.486 11.874 -6.519 1.00 84.38 132 THR A C 1
ATOM 1043 O O . THR A 1 132 ? -0.276 11.812 -6.720 1.00 84.38 132 THR A O 1
ATOM 1046 N N . THR A 1 133 ? -1.960 12.080 -5.292 1.00 89.75 133 THR A N 1
ATOM 1047 C CA . THR A 1 133 ? -1.072 12.246 -4.135 1.00 89.75 133 THR A CA 1
ATOM 1048 C C . THR A 1 133 ? -0.331 10.947 -3.815 1.00 89.75 133 THR A C 1
ATOM 1050 O O . THR A 1 133 ? 0.888 10.944 -3.622 1.00 89.75 133 THR A O 1
ATOM 1053 N N . LEU A 1 134 ? -1.049 9.822 -3.802 1.00 88.88 134 LEU A N 1
ATOM 1054 C CA . LEU A 1 134 ? -0.473 8.502 -3.564 1.00 88.88 134 LEU A CA 1
ATOM 1055 C C . LEU A 1 134 ? 0.504 8.109 -4.675 1.00 88.88 134 LEU A C 1
ATOM 1057 O O . LEU A 1 134 ? 1.561 7.557 -4.376 1.00 88.88 134 LEU A O 1
ATOM 1061 N N . SER A 1 135 ? 0.208 8.429 -5.937 1.00 80.12 135 SER A N 1
ATOM 1062 C CA . SER A 1 135 ? 1.097 8.118 -7.061 1.00 80.12 135 SER A CA 1
ATOM 1063 C C . SER A 1 135 ? 2.416 8.887 -7.014 1.00 80.12 135 SER A C 1
ATOM 1065 O O . SER A 1 135 ? 3.423 8.378 -7.500 1.00 80.12 135 SER A O 1
ATOM 1067 N N . VAL A 1 136 ? 2.441 10.075 -6.406 1.00 82.94 136 VAL A N 1
ATOM 1068 C CA . VAL A 1 136 ? 3.672 10.841 -6.159 1.00 82.94 136 VAL A CA 1
ATOM 1069 C C . VAL A 1 136 ? 4.445 10.279 -4.961 1.00 82.94 136 VAL A C 1
ATOM 1071 O O . VAL A 1 136 ? 5.674 10.221 -4.989 1.00 82.94 136 VAL A O 1
ATOM 1074 N N . PHE A 1 137 ? 3.744 9.838 -3.914 1.00 84.56 137 PHE A N 1
ATOM 1075 C CA . PHE A 1 137 ? 4.357 9.329 -2.683 1.00 84.56 137 PHE A CA 1
ATOM 1076 C C . PHE A 1 137 ? 4.952 7.916 -2.824 1.00 84.56 137 PHE A C 1
ATOM 1078 O O . PHE A 1 137 ? 6.092 7.678 -2.418 1.00 84.56 137 PHE A O 1
ATOM 1085 N N . LEU A 1 138 ? 4.188 6.978 -3.397 1.00 83.50 138 LEU A N 1
ATOM 1086 C CA . LEU A 1 138 ? 4.524 5.551 -3.489 1.00 83.50 138 LEU A CA 1
ATOM 1087 C C . LEU A 1 138 ? 5.914 5.274 -4.098 1.00 83.50 138 LEU A C 1
ATOM 1089 O O . LEU A 1 138 ? 6.657 4.491 -3.507 1.00 83.50 138 LEU A O 1
ATOM 1093 N N . PRO A 1 139 ? 6.307 5.917 -5.215 1.00 77.06 139 PRO A N 1
ATOM 1094 C CA . PRO A 1 139 ? 7.672 5.952 -5.734 1.00 77.06 139 PRO A CA 1
ATOM 1095 C C . PRO A 1 139 ? 8.795 6.020 -4.690 1.00 77.06 139 PRO A C 1
ATOM 1097 O O . PRO A 1 139 ? 9.631 5.118 -4.615 1.00 77.06 139 PRO A O 1
ATOM 1100 N N . GLY A 1 140 ? 8.821 7.086 -3.887 1.00 78.62 140 GLY A N 1
ATOM 1101 C CA . GLY A 1 140 ? 9.865 7.304 -2.884 1.00 78.62 140 GLY A CA 1
ATOM 1102 C C . GLY A 1 140 ? 9.762 6.305 -1.738 1.00 78.62 140 GLY A C 1
ATOM 1103 O O . GLY A 1 140 ? 10.759 5.725 -1.323 1.00 78.62 140 GLY A O 1
ATOM 1104 N N . TYR A 1 141 ? 8.534 6.017 -1.311 1.00 82.75 141 TYR A N 1
ATOM 1105 C CA . TYR A 1 141 ? 8.265 5.055 -0.250 1.00 82.75 141 TYR A CA 1
ATOM 1106 C C . TYR A 1 141 ? 8.771 3.637 -0.576 1.00 82.75 141 TYR A C 1
ATOM 1108 O O . TYR A 1 141 ? 9.356 2.967 0.273 1.00 82.75 141 TYR A O 1
ATOM 1116 N N . LEU A 1 142 ? 8.614 3.181 -1.824 1.00 78.06 142 LEU A N 1
ATOM 1117 C CA . LEU A 1 142 ? 9.148 1.892 -2.278 1.00 78.06 142 LEU A CA 1
ATOM 1118 C C . LEU A 1 142 ? 10.683 1.858 -2.261 1.00 78.06 142 LEU A C 1
ATOM 1120 O O . LEU A 1 142 ? 11.267 0.827 -1.924 1.00 78.06 142 LEU A O 1
ATOM 1124 N N . ILE A 1 143 ? 11.336 2.975 -2.591 1.00 75.50 143 ILE A N 1
ATOM 1125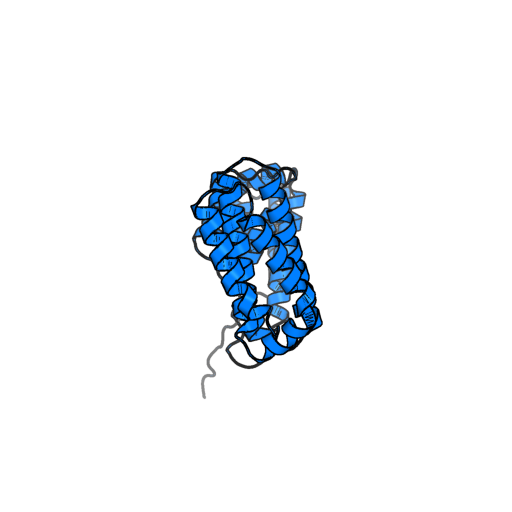 C CA . ILE A 1 143 ? 12.796 3.102 -2.499 1.00 75.50 143 ILE A CA 1
ATOM 1126 C C . ILE A 1 143 ? 13.241 3.006 -1.035 1.00 75.50 143 ILE A C 1
ATOM 1128 O O . ILE A 1 143 ? 14.194 2.286 -0.739 1.00 75.50 143 ILE A O 1
ATOM 1132 N N . ASP A 1 144 ? 12.532 3.658 -0.113 1.00 80.00 144 ASP A N 1
ATOM 1133 C CA . ASP A 1 144 ? 12.826 3.597 1.322 1.00 80.00 144 ASP A CA 1
ATOM 1134 C C . ASP A 1 144 ? 12.657 2.178 1.887 1.00 80.00 144 ASP A C 1
ATOM 1136 O O . ASP A 1 144 ? 13.518 1.712 2.638 1.00 80.00 144 ASP A O 1
ATOM 1140 N N . ILE A 1 145 ? 11.613 1.446 1.466 1.00 74.94 145 ILE A N 1
ATOM 1141 C CA . ILE A 1 145 ? 11.423 0.032 1.835 1.00 74.94 145 ILE A CA 1
ATOM 1142 C C . ILE A 1 145 ? 12.610 -0.799 1.370 1.00 74.94 145 ILE A C 1
ATOM 1144 O O . ILE A 1 145 ? 13.134 -1.609 2.127 1.00 74.94 145 ILE A O 1
ATOM 1148 N N . VAL A 1 146 ? 13.035 -0.628 0.122 1.00 71.19 146 VAL A N 1
ATOM 1149 C CA . VAL A 1 146 ? 14.118 -1.441 -0.433 1.00 71.19 146 VAL A CA 1
ATOM 1150 C C . VAL A 1 146 ? 15.440 -1.084 0.221 1.00 71.19 146 VAL A C 1
ATOM 1152 O O . VAL A 1 146 ? 16.191 -1.993 0.542 1.00 71.19 146 VAL A O 1
ATOM 1155 N N . ASN A 1 147 ? 15.713 0.191 0.496 1.00 73.69 147 ASN A N 1
ATOM 1156 C CA . ASN A 1 147 ? 16.881 0.595 1.279 1.00 73.69 147 ASN A CA 1
ATOM 1157 C C . ASN A 1 147 ? 16.899 -0.093 2.649 1.00 73.69 147 ASN A C 1
ATOM 1159 O O . ASN A 1 147 ? 17.914 -0.674 3.034 1.00 73.69 147 ASN A O 1
ATOM 1163 N N . TYR A 1 148 ? 15.766 -0.077 3.354 1.00 70.75 148 TYR A N 1
ATOM 1164 C CA . TYR A 1 148 ? 15.610 -0.765 4.631 1.00 70.75 148 TYR A CA 1
ATOM 1165 C C . TYR A 1 148 ? 15.830 -2.280 4.490 1.00 70.75 148 TYR A C 1
ATOM 1167 O O . TYR A 1 148 ? 16.656 -2.857 5.191 1.00 70.75 148 TYR A O 1
ATOM 1175 N N . LEU A 1 149 ? 15.174 -2.928 3.524 1.00 66.81 149 LEU A N 1
ATOM 1176 C CA . LEU A 1 149 ? 15.299 -4.366 3.276 1.00 66.81 149 LEU A CA 1
ATOM 1177 C C . LEU A 1 149 ? 16.711 -4.774 2.839 1.00 66.81 149 LEU A C 1
ATOM 1179 O O . LEU A 1 149 ? 17.196 -5.814 3.277 1.00 66.81 149 LEU A O 1
ATOM 1183 N N . VAL A 1 150 ? 17.385 -3.989 1.996 1.00 66.56 150 VAL A N 1
ATOM 1184 C CA . VAL A 1 150 ? 18.768 -4.235 1.558 1.00 66.56 150 VAL A CA 1
ATOM 1185 C C . VAL A 1 150 ? 19.715 -4.150 2.750 1.00 66.56 150 VAL A C 1
ATOM 1187 O O . VAL A 1 150 ? 20.545 -5.042 2.932 1.00 66.56 150 VAL A O 1
ATOM 1190 N N . LEU A 1 151 ? 19.558 -3.127 3.594 1.00 64.75 151 LEU A N 1
ATOM 1191 C CA . LEU A 1 151 ? 20.402 -2.930 4.768 1.00 64.75 151 LEU A CA 1
ATOM 1192 C C . LEU A 1 151 ? 20.157 -3.990 5.855 1.00 64.75 151 LEU A C 1
ATOM 1194 O O . LEU A 1 151 ? 21.104 -4.400 6.526 1.00 64.75 151 LEU A O 1
ATOM 1198 N N . SER A 1 152 ? 18.910 -4.441 6.023 1.00 62.41 152 SER A N 1
ATOM 1199 C CA . SER A 1 152 ? 18.494 -5.249 7.176 1.00 62.41 152 SER A CA 1
ATOM 1200 C C . SER A 1 152 ? 18.259 -6.740 6.893 1.00 62.41 152 SER A C 1
ATOM 1202 O O . SER A 1 152 ? 18.483 -7.543 7.795 1.00 62.41 152 SER A O 1
ATOM 1204 N N . CYS A 1 153 ? 17.823 -7.148 5.691 1.00 58.16 153 CYS A N 1
ATOM 1205 C CA . CYS A 1 153 ? 17.220 -8.482 5.488 1.00 58.16 153 CYS A CA 1
ATOM 1206 C C . CYS A 1 153 ? 17.664 -9.232 4.220 1.00 58.16 153 CYS A C 1
ATOM 1208 O O . CYS A 1 153 ? 17.911 -10.439 4.269 1.00 58.16 153 CYS A O 1
ATOM 1210 N N . LEU A 1 154 ? 17.775 -8.558 3.071 1.00 59.81 154 LEU A N 1
ATOM 1211 C CA . LEU A 1 154 ? 18.017 -9.218 1.778 1.00 59.81 154 LEU A CA 1
ATOM 1212 C C . LEU A 1 154 ? 19.400 -9.865 1.692 1.00 59.81 154 LEU A C 1
ATOM 1214 O O . LEU A 1 154 ? 19.600 -10.781 0.906 1.00 59.81 154 LEU A O 1
ATOM 1218 N N . THR A 1 155 ? 20.349 -9.455 2.533 1.00 57.94 155 THR A N 1
ATOM 1219 C CA . THR A 1 155 ? 21.678 -10.081 2.588 1.00 57.94 155 THR A CA 1
ATOM 1220 C C . THR A 1 155 ? 21.659 -11.492 3.192 1.00 57.94 155 THR A C 1
ATOM 1222 O O . THR A 1 155 ? 22.648 -12.209 3.048 1.00 57.94 155 THR A O 1
ATOM 1225 N N . GLY A 1 156 ? 20.547 -11.913 3.814 1.00 60.16 156 GLY A N 1
ATOM 1226 C CA . GLY A 1 156 ? 20.414 -13.205 4.497 1.00 60.16 156 GLY A CA 1
ATOM 1227 C C . GLY A 1 156 ? 19.420 -14.209 3.894 1.00 60.16 156 GLY A C 1
ATOM 1228 O O . GLY A 1 156 ? 19.419 -15.355 4.334 1.00 60.16 156 GLY A O 1
ATOM 1229 N N . SER A 1 157 ? 18.578 -13.840 2.913 1.00 70.62 157 SER A N 1
ATOM 1230 C CA . SER A 1 157 ? 17.530 -14.740 2.382 1.00 70.62 157 SER A CA 1
ATOM 1231 C C . SER A 1 157 ? 17.319 -14.622 0.869 1.00 70.62 157 SER A C 1
ATOM 1233 O O . SER A 1 157 ? 16.704 -13.674 0.382 1.00 70.62 157 SER A O 1
ATOM 1235 N N . SER A 1 158 ? 17.754 -15.645 0.124 1.00 68.56 158 SER A N 1
ATOM 1236 C CA . SER A 1 158 ? 17.528 -15.763 -1.326 1.00 68.56 158 SER A CA 1
ATOM 1237 C C . SER A 1 158 ? 16.053 -15.883 -1.697 1.00 68.56 158 SER A C 1
ATOM 1239 O O . SER A 1 158 ? 15.622 -15.278 -2.674 1.00 68.56 158 SER A O 1
ATOM 1241 N N . LYS A 1 159 ? 15.262 -16.589 -0.881 1.00 73.88 159 LYS A N 1
ATOM 1242 C CA . LYS A 1 159 ? 13.819 -16.755 -1.092 1.00 73.88 159 LYS A CA 1
ATOM 1243 C C . LYS A 1 159 ? 13.058 -15.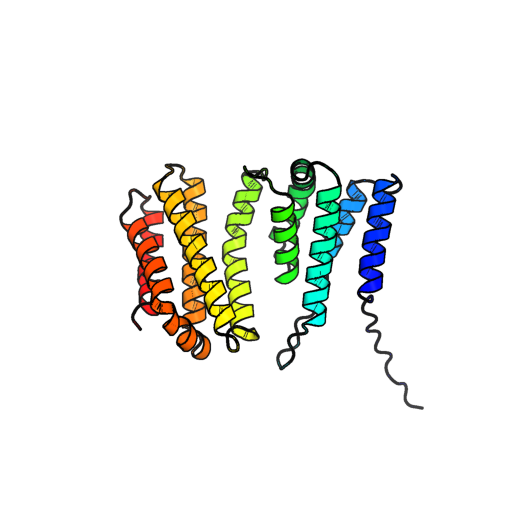433 -0.972 1.00 73.88 159 LYS A C 1
ATOM 1245 O O . LYS A 1 159 ? 12.145 -15.182 -1.749 1.00 73.88 159 LYS A O 1
ATOM 1250 N N . LEU A 1 160 ? 13.423 -14.579 -0.010 1.00 70.25 160 LEU A N 1
ATOM 1251 C CA . LEU A 1 160 ? 12.788 -13.264 0.128 1.00 70.25 160 LEU A CA 1
ATOM 1252 C C . LEU A 1 160 ? 13.109 -12.376 -1.080 1.00 70.25 160 LEU A C 1
ATOM 1254 O O . LEU A 1 160 ? 12.216 -11.736 -1.628 1.00 70.25 160 LEU A O 1
ATOM 1258 N N . THR A 1 161 ? 14.368 -12.378 -1.516 1.00 73.25 161 THR A N 1
ATOM 1259 C CA . THR A 1 161 ? 14.816 -11.635 -2.699 1.00 73.25 161 THR A CA 1
ATOM 1260 C C . THR A 1 161 ? 14.086 -12.078 -3.966 1.00 73.25 161 THR A C 1
ATOM 1262 O O . THR A 1 161 ? 13.652 -11.229 -4.744 1.00 73.25 161 THR A O 1
ATOM 1265 N N . GLU A 1 162 ? 13.890 -13.385 -4.147 1.00 78.75 162 GLU A N 1
ATOM 1266 C CA . GLU A 1 162 ? 13.120 -13.950 -5.257 1.00 78.75 162 GLU A CA 1
ATOM 1267 C C . GLU A 1 162 ? 11.679 -13.423 -5.287 1.00 78.75 162 GLU A C 1
ATOM 1269 O O . GLU A 1 162 ? 11.215 -12.917 -6.309 1.00 78.75 162 GLU A O 1
ATOM 1274 N N . GLU A 1 163 ? 10.970 -13.507 -4.160 1.00 76.62 163 GLU A N 1
ATOM 1275 C CA . GLU A 1 163 ? 9.569 -13.087 -4.073 1.00 76.62 163 GLU A CA 1
ATOM 1276 C C . GLU A 1 163 ? 9.405 -11.575 -4.281 1.00 76.62 163 GLU A C 1
ATOM 1278 O O . GLU A 1 163 ? 8.473 -11.139 -4.965 1.00 76.62 163 GLU A O 1
ATOM 1283 N N . VAL A 1 164 ? 10.343 -10.767 -3.773 1.00 78.75 164 VAL A N 1
ATOM 1284 C CA . VAL A 1 164 ? 10.375 -9.321 -4.037 1.00 78.75 164 VAL A CA 1
ATOM 1285 C C . VAL A 1 164 ? 10.552 -9.053 -5.533 1.00 78.75 164 VAL A C 1
ATOM 1287 O O . VAL A 1 164 ? 9.762 -8.304 -6.109 1.00 78.75 164 VAL A O 1
ATOM 1290 N N . LEU A 1 165 ? 11.524 -9.689 -6.193 1.00 80.50 165 LEU A N 1
ATOM 1291 C CA . LEU A 1 165 ? 11.766 -9.490 -7.627 1.00 80.50 165 LEU A CA 1
ATOM 1292 C C . LEU A 1 165 ? 10.583 -9.934 -8.490 1.00 80.50 165 LEU A C 1
ATOM 1294 O O . LEU A 1 165 ? 10.167 -9.196 -9.386 1.00 80.50 165 LEU A O 1
ATOM 1298 N N . LYS A 1 166 ? 9.982 -11.093 -8.195 1.00 82.75 166 LYS A N 1
ATOM 1299 C CA . LYS A 1 166 ? 8.767 -11.554 -8.883 1.00 82.75 166 LYS A CA 1
ATOM 1300 C C . LYS A 1 166 ? 7.632 -10.545 -8.742 1.00 82.75 166 LYS A C 1
ATOM 1302 O O . LYS A 1 166 ? 6.938 -10.268 -9.720 1.00 82.75 166 LYS A O 1
ATOM 1307 N N . ARG A 1 167 ? 7.449 -9.965 -7.550 1.00 81.12 167 ARG A N 1
ATOM 1308 C CA . ARG A 1 167 ? 6.413 -8.953 -7.312 1.00 81.12 167 ARG A CA 1
ATOM 1309 C C . ARG A 1 167 ? 6.684 -7.657 -8.076 1.00 81.12 167 ARG A C 1
ATOM 1311 O O . ARG A 1 167 ? 5.754 -7.114 -8.666 1.00 81.12 167 ARG A O 1
ATOM 1318 N N . LEU A 1 168 ? 7.933 -7.186 -8.097 1.00 83.88 168 LEU A N 1
ATOM 1319 C CA . LEU A 1 168 ? 8.347 -6.018 -8.883 1.00 83.88 168 LEU A CA 1
ATOM 1320 C C . LEU A 1 168 ? 8.077 -6.231 -10.378 1.00 83.88 168 LEU A C 1
ATOM 1322 O O . LEU A 1 168 ? 7.497 -5.358 -11.020 1.00 83.88 168 LEU A O 1
ATOM 1326 N N . ARG A 1 169 ? 8.416 -7.411 -10.912 1.00 85.19 169 ARG A N 1
ATOM 1327 C CA . ARG A 1 169 ? 8.134 -7.781 -12.306 1.00 85.19 169 ARG A CA 1
ATOM 1328 C C . ARG A 1 169 ? 6.644 -7.726 -12.624 1.00 85.19 169 ARG A C 1
ATOM 1330 O O . ARG A 1 169 ? 6.258 -7.065 -13.581 1.00 85.19 169 ARG A O 1
ATOM 1337 N N . LEU A 1 170 ? 5.809 -8.368 -11.803 1.00 83.00 170 LEU A N 1
ATOM 1338 C CA . LEU A 1 170 ? 4.357 -8.372 -12.007 1.00 83.00 170 LEU A CA 1
ATOM 1339 C C . LEU A 1 170 ? 3.784 -6.950 -12.067 1.00 83.00 170 LEU A C 1
ATOM 1341 O O . LEU A 1 170 ? 2.989 -6.658 -12.955 1.00 83.00 170 LEU A O 1
ATOM 1345 N N . MET A 1 171 ? 4.241 -6.048 -11.191 1.00 81.19 171 MET A N 1
ATOM 1346 C CA . MET A 1 171 ? 3.812 -4.645 -11.225 1.00 81.19 171 MET A CA 1
ATOM 1347 C C . MET A 1 171 ? 4.221 -3.941 -12.525 1.00 81.19 171 MET A C 1
ATOM 1349 O O . MET A 1 171 ? 3.423 -3.182 -13.077 1.00 81.19 171 MET A O 1
ATOM 1353 N N . VAL A 1 172 ? 5.431 -4.188 -13.038 1.00 83.62 172 VAL A N 1
ATOM 1354 C CA . VAL A 1 172 ? 5.873 -3.629 -14.328 1.00 83.62 172 VAL A CA 1
ATOM 1355 C C . VAL A 1 172 ? 5.023 -4.163 -15.476 1.00 83.62 172 VAL A C 1
ATOM 1357 O O . VAL A 1 172 ? 4.609 -3.378 -16.327 1.00 83.62 172 VAL A O 1
ATOM 1360 N N . ASP A 1 173 ? 4.721 -5.459 -15.498 1.00 83.44 173 ASP A N 1
ATOM 1361 C CA . ASP A 1 173 ? 3.939 -6.080 -16.571 1.00 83.44 173 ASP A CA 1
ATOM 1362 C C . ASP A 1 173 ? 2.488 -5.584 -16.588 1.00 83.44 173 ASP A C 1
ATOM 1364 O O . ASP A 1 173 ? 1.956 -5.251 -17.649 1.00 83.44 173 ASP A O 1
ATOM 1368 N N . GLU A 1 174 ? 1.847 -5.497 -15.419 1.00 81.94 174 GLU A N 1
ATOM 1369 C CA . GLU A 1 174 ? 0.490 -4.957 -15.272 1.00 81.94 174 GLU A CA 1
ATOM 1370 C C . GLU A 1 174 ? 0.414 -3.505 -15.746 1.00 81.94 174 GLU A C 1
ATOM 1372 O O . GLU A 1 174 ? -0.478 -3.153 -16.523 1.00 81.94 174 GLU A O 1
ATOM 1377 N N . ASN A 1 175 ? 1.386 -2.677 -15.348 1.00 80.94 175 ASN A N 1
ATOM 1378 C CA . ASN A 1 175 ? 1.444 -1.288 -15.789 1.00 80.94 175 ASN A CA 1
ATOM 1379 C C . ASN A 1 175 ? 1.712 -1.206 -17.289 1.00 80.94 175 ASN A C 1
ATOM 1381 O O . ASN A 1 175 ? 0.969 -0.540 -17.994 1.00 80.94 175 ASN A O 1
ATOM 1385 N N . THR A 1 176 ? 2.685 -1.948 -17.812 1.00 82.88 176 THR A N 1
ATOM 1386 C CA . THR A 1 176 ? 2.988 -1.981 -19.250 1.00 82.88 176 THR A CA 1
ATOM 1387 C C . THR A 1 176 ? 1.746 -2.316 -20.080 1.00 82.88 176 THR A C 1
ATOM 1389 O O . THR A 1 176 ? 1.453 -1.626 -21.055 1.00 82.88 176 THR A O 1
ATOM 1392 N N . LYS A 1 177 ? 0.955 -3.314 -19.664 1.00 83.75 177 LYS A N 1
ATOM 1393 C CA . LYS A 1 177 ? -0.313 -3.663 -20.325 1.00 83.75 177 LYS A CA 1
ATOM 1394 C C . LYS A 1 177 ? -1.335 -2.530 -20.263 1.00 83.75 177 LYS A C 1
ATOM 1396 O O . LYS A 1 177 ? -1.924 -2.201 -21.289 1.00 83.75 177 LYS A O 1
ATOM 1401 N N . ALA A 1 178 ? -1.534 -1.928 -19.090 1.00 79.00 178 ALA A N 1
ATOM 1402 C CA . ALA A 1 178 ? -2.466 -0.811 -18.921 1.00 79.00 178 ALA A CA 1
ATOM 1403 C C . ALA A 1 178 ? -2.099 0.377 -19.826 1.00 79.00 178 ALA A C 1
ATOM 1405 O O . ALA A 1 178 ? -2.963 0.979 -20.459 1.00 79.00 178 ALA A O 1
ATOM 1406 N N . MET A 1 179 ? -0.802 0.655 -19.943 1.00 77.12 179 MET A N 1
ATOM 1407 C CA . MET A 1 179 ? -0.253 1.729 -20.762 1.00 77.12 179 MET A CA 1
ATOM 1408 C C . MET A 1 179 ? -0.393 1.498 -22.266 1.00 77.12 179 MET A C 1
ATOM 1410 O O . MET A 1 179 ? -0.625 2.444 -23.013 1.00 77.12 179 MET A O 1
ATOM 1414 N N . LEU A 1 180 ? -0.249 0.253 -22.719 1.00 79.62 180 LEU A N 1
ATOM 1415 C CA . LEU A 1 180 ? -0.444 -0.105 -24.124 1.00 79.62 180 LEU A CA 1
ATOM 1416 C C . LEU A 1 180 ? -1.932 -0.167 -24.506 1.00 79.62 180 LEU A C 1
ATOM 1418 O O . LEU A 1 180 ? -2.266 0.011 -25.674 1.00 79.62 180 LEU A O 1
ATOM 1422 N N . GLY A 1 181 ? -2.816 -0.427 -23.537 1.00 73.75 181 GLY A N 1
ATOM 1423 C CA . GLY A 1 181 ? -4.253 -0.590 -23.759 1.00 73.75 181 GLY A CA 1
ATOM 1424 C C . GLY A 1 181 ? -5.100 0.679 -23.625 1.00 73.75 181 GLY A C 1
ATOM 1425 O O . GLY A 1 181 ? -6.257 0.653 -24.039 1.00 73.75 181 GLY A O 1
ATOM 1426 N N . SER A 1 182 ? -4.578 1.772 -23.054 1.00 66.56 182 SER A N 1
ATOM 1427 C CA . SER A 1 182 ? -5.370 2.974 -22.752 1.00 66.56 182 SER A CA 1
ATOM 1428 C C . SER A 1 182 ? -4.722 4.265 -23.260 1.00 66.56 182 SER A C 1
ATOM 1430 O O . SER A 1 182 ? -3.580 4.558 -22.899 1.00 66.56 182 SER A O 1
ATOM 1432 N N . PRO A 1 183 ? -5.458 5.102 -24.019 1.00 58.12 183 PRO A N 1
ATOM 1433 C CA . PRO A 1 183 ? -4.996 6.405 -24.446 1.00 58.12 183 PRO A CA 1
ATOM 1434 C C . PRO A 1 183 ? -5.196 7.518 -23.383 1.00 58.12 183 PRO A C 1
ATOM 1436 O O . PRO A 1 183 ? -5.440 8.671 -23.727 1.00 58.12 183 PRO A O 1
ATOM 1439 N N . VAL A 1 184 ? -5.143 7.217 -22.081 1.00 60.56 184 VAL A N 1
ATOM 1440 C CA . VAL A 1 184 ? -5.347 8.230 -21.022 1.00 60.56 184 VAL A CA 1
ATOM 1441 C C . VAL A 1 184 ? -4.011 8.647 -20.394 1.00 60.56 184 VAL A C 1
ATOM 1443 O O . VAL A 1 184 ? -3.322 7.854 -19.751 1.00 60.56 184 VAL A O 1
ATOM 1446 N N . TRP A 1 185 ? -3.639 9.919 -20.569 1.00 55.47 185 TRP A N 1
ATOM 1447 C CA . TRP A 1 185 ? -2.268 10.410 -20.345 1.00 55.47 185 TRP A CA 1
ATOM 1448 C C . TRP A 1 185 ? -1.900 10.626 -18.873 1.00 55.47 185 TRP A C 1
ATOM 1450 O O . TRP A 1 185 ? -0.747 10.426 -18.493 1.00 55.47 185 TRP A O 1
ATOM 1460 N N . GLU A 1 186 ? -2.851 10.964 -18.009 1.00 55.62 186 GLU A N 1
ATOM 1461 C CA . GLU A 1 186 ? -2.572 11.163 -16.577 1.00 55.62 186 GLU A CA 1
ATOM 1462 C C . GLU A 1 186 ? -2.336 9.836 -15.847 1.00 55.62 186 GLU A C 1
ATOM 1464 O O . GLU A 1 186 ? -1.381 9.710 -15.078 1.00 55.62 186 GLU A O 1
ATOM 1469 N N . SER A 1 187 ? -3.110 8.800 -16.190 1.00 58.91 187 SER A N 1
ATOM 1470 C CA . SER A 1 187 ? -2.844 7.425 -15.750 1.00 58.91 187 SER A CA 1
ATOM 1471 C C . SER A 1 187 ? -1.466 6.943 -16.230 1.00 58.91 187 SER A C 1
ATOM 1473 O O . SER A 1 187 ? -0.708 6.352 -15.460 1.00 58.91 187 SER A O 1
ATOM 1475 N N . SER A 1 188 ? -1.084 7.305 -17.462 1.00 62.59 188 SER A N 1
ATOM 1476 C CA . SER A 1 188 ? 0.203 6.935 -18.062 1.00 62.59 188 SER A CA 1
ATOM 1477 C C . SER A 1 188 ? 1.418 7.508 -17.309 1.00 62.59 188 SER A C 1
ATOM 1479 O O . SER A 1 188 ? 2.414 6.809 -17.112 1.00 62.59 188 SER A O 1
ATOM 1481 N N . ARG A 1 189 ? 1.325 8.748 -16.804 1.00 68.69 189 ARG A N 1
ATOM 1482 C CA . ARG A 1 189 ? 2.417 9.399 -16.060 1.00 68.69 189 ARG A CA 1
ATOM 1483 C C . ARG A 1 189 ? 2.676 8.706 -14.720 1.00 68.69 189 ARG A C 1
ATOM 1485 O O . ARG A 1 189 ? 3.832 8.492 -14.354 1.00 68.69 189 ARG A O 1
ATOM 1492 N N . ASN A 1 190 ? 1.615 8.295 -14.027 1.00 69.31 190 ASN A N 1
ATOM 1493 C CA . ASN A 1 190 ? 1.717 7.540 -12.777 1.00 69.31 190 ASN A CA 1
ATOM 1494 C C . ASN A 1 190 ? 2.379 6.169 -12.997 1.00 69.31 190 ASN A C 1
ATOM 1496 O O . ASN A 1 190 ? 3.283 5.791 -12.249 1.00 69.31 190 ASN A O 1
ATOM 1500 N N . SER A 1 191 ? 1.999 5.464 -14.065 1.00 75.94 191 SER A N 1
ATOM 1501 C CA . SER A 1 191 ? 2.593 4.174 -14.431 1.00 75.94 191 SER A CA 1
ATOM 1502 C C . SER A 1 191 ? 4.078 4.279 -14.802 1.00 75.94 191 SER A C 1
ATOM 1504 O O . SER A 1 191 ? 4.873 3.440 -14.375 1.00 75.94 191 SER A O 1
ATOM 1506 N N . TRP A 1 192 ? 4.500 5.327 -15.521 1.00 78.25 192 TRP A N 1
ATOM 1507 C CA . TRP A 1 192 ? 5.925 5.551 -15.805 1.00 78.25 192 TRP A CA 1
ATOM 1508 C C . TRP A 1 192 ? 6.751 5.812 -14.551 1.00 78.25 192 TRP A C 1
ATOM 1510 O O . TRP A 1 192 ? 7.834 5.243 -14.420 1.00 78.25 192 TRP A O 1
ATOM 1520 N N . ASN A 1 193 ? 6.256 6.646 -13.633 1.00 79.19 193 ASN A N 1
ATOM 1521 C CA . ASN A 1 193 ? 6.952 6.947 -12.379 1.00 79.19 193 ASN A CA 1
ATOM 1522 C C . ASN A 1 193 ? 7.148 5.684 -11.535 1.00 79.19 193 ASN A C 1
ATOM 1524 O O . ASN A 1 193 ? 8.234 5.457 -11.002 1.00 79.19 193 ASN A O 1
ATOM 1528 N N . LEU A 1 194 ? 6.134 4.817 -11.478 1.00 80.69 194 LEU A N 1
ATOM 1529 C CA . LEU A 1 194 ? 6.246 3.528 -10.804 1.00 80.69 194 LEU A CA 1
ATOM 1530 C C . LEU A 1 194 ? 7.314 2.638 -11.454 1.00 80.69 194 LEU A C 1
ATOM 1532 O O . LEU A 1 194 ? 8.167 2.104 -10.748 1.00 80.69 194 LEU A O 1
ATOM 1536 N N . ILE A 1 195 ? 7.315 2.513 -12.785 1.00 84.31 195 ILE A N 1
ATOM 1537 C CA . ILE A 1 195 ? 8.327 1.730 -13.512 1.00 84.31 195 ILE A CA 1
ATOM 1538 C C . ILE A 1 195 ? 9.739 2.280 -13.245 1.00 84.31 195 ILE A C 1
ATOM 1540 O O . ILE A 1 195 ? 10.649 1.502 -12.962 1.00 84.31 195 ILE A O 1
ATOM 1544 N N . GLN A 1 196 ? 9.932 3.605 -13.252 1.00 83.62 196 GLN A N 1
ATOM 1545 C CA . GLN A 1 196 ? 11.216 4.231 -12.896 1.00 83.62 196 GLN A CA 1
ATOM 1546 C C . GLN A 1 196 ? 11.662 3.893 -11.477 1.00 83.62 196 GLN A C 1
ATOM 1548 O O . GLN A 1 196 ? 12.845 3.637 -11.241 1.00 83.62 196 GLN A O 1
ATOM 1553 N N . CYS A 1 197 ? 10.734 3.886 -10.525 1.00 81.00 197 CYS A N 1
ATOM 1554 C CA . CYS A 1 197 ? 11.039 3.510 -9.153 1.00 81.00 197 CYS A CA 1
ATOM 1555 C C . CYS A 1 197 ? 11.407 2.044 -9.032 1.00 81.00 197 CYS A C 1
ATOM 1557 O O . CYS A 1 197 ? 12.393 1.740 -8.371 1.00 81.00 197 CYS A O 1
ATOM 1559 N N . ILE A 1 198 ? 10.702 1.150 -9.726 1.00 84.62 198 ILE A N 1
ATOM 1560 C CA . ILE A 1 198 ? 11.048 -0.273 -9.760 1.00 84.62 198 ILE A CA 1
ATOM 1561 C C . ILE A 1 198 ? 12.450 -0.473 -10.351 1.00 84.62 198 ILE A C 1
ATOM 1563 O O . ILE A 1 198 ? 13.263 -1.192 -9.775 1.00 84.62 198 ILE A O 1
ATOM 1567 N N . VAL A 1 199 ? 12.783 0.221 -11.443 1.00 86.75 199 VAL A N 1
ATOM 1568 C CA . VAL A 1 199 ? 14.144 0.215 -12.003 1.00 86.75 199 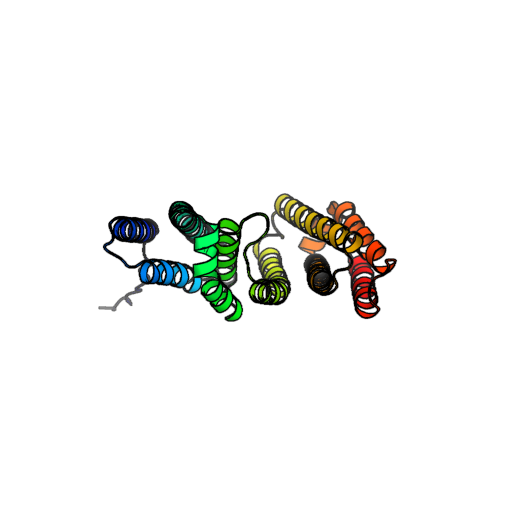VAL A CA 1
ATOM 1569 C C . VAL A 1 199 ? 15.159 0.741 -10.987 1.00 86.75 199 VAL A C 1
ATOM 1571 O O . VAL A 1 199 ? 16.191 0.113 -10.774 1.00 86.75 199 VAL A O 1
ATOM 1574 N N . SER A 1 200 ? 14.867 1.854 -10.315 1.00 85.69 200 SER A N 1
ATOM 1575 C CA . SER A 1 200 ? 15.763 2.442 -9.308 1.00 85.69 200 SER A CA 1
ATOM 1576 C C . SER A 1 200 ? 15.995 1.504 -8.120 1.00 85.69 200 SER A C 1
ATOM 1578 O O . SER A 1 200 ? 17.122 1.375 -7.649 1.00 85.69 200 SER A O 1
ATOM 1580 N N . VAL A 1 201 ? 14.952 0.794 -7.689 1.00 83.44 201 VAL A N 1
ATOM 1581 C CA . VAL A 1 201 ? 14.996 -0.264 -6.672 1.00 83.44 201 VAL A CA 1
ATOM 1582 C C . VAL A 1 201 ? 15.914 -1.409 -7.101 1.00 83.44 201 VAL A C 1
ATOM 1584 O O . VAL A 1 201 ? 16.782 -1.815 -6.331 1.00 83.44 201 VAL A O 1
ATOM 1587 N N . ILE A 1 202 ? 15.785 -1.896 -8.338 1.00 85.44 202 ILE A N 1
ATOM 1588 C CA . ILE A 1 202 ? 16.640 -2.975 -8.854 1.00 85.44 202 ILE A CA 1
ATOM 1589 C C . ILE A 1 202 ? 18.102 -2.521 -8.917 1.00 85.44 202 ILE A C 1
ATOM 1591 O O . ILE A 1 202 ? 18.996 -3.272 -8.536 1.00 85.44 202 ILE A O 1
ATOM 1595 N N . LEU A 1 203 ? 18.364 -1.282 -9.339 1.00 86.25 203 LEU A N 1
ATOM 1596 C CA . LEU A 1 203 ? 19.721 -0.724 -9.370 1.00 86.25 203 LEU A CA 1
ATOM 1597 C C . LEU A 1 203 ? 20.321 -0.560 -7.977 1.00 86.25 203 LEU A C 1
ATOM 1599 O O . LEU A 1 203 ? 21.510 -0.797 -7.787 1.00 86.25 203 LEU A O 1
ATOM 1603 N N . LEU A 1 204 ? 19.507 -0.170 -7.000 1.00 82.81 204 LEU A N 1
ATOM 1604 C CA . LEU A 1 204 ? 19.924 -0.073 -5.610 1.00 82.81 204 LEU A CA 1
ATOM 1605 C C . LEU A 1 204 ? 20.326 -1.452 -5.064 1.00 82.81 204 LEU A C 1
ATOM 1607 O O . LEU A 1 204 ? 21.411 -1.594 -4.504 1.00 82.81 204 LEU A O 1
ATOM 1611 N N . MET A 1 205 ? 19.497 -2.474 -5.305 1.00 81.69 205 MET A N 1
ATOM 1612 C CA . MET A 1 205 ? 19.811 -3.870 -4.977 1.00 81.69 205 MET A CA 1
ATOM 1613 C C . MET A 1 205 ? 21.080 -4.347 -5.694 1.00 81.69 205 MET A C 1
ATOM 1615 O O . MET A 1 205 ? 21.917 -5.022 -5.103 1.00 81.69 205 MET A O 1
ATOM 1619 N N . HIS A 1 206 ? 21.244 -3.970 -6.961 1.00 84.00 206 HIS A N 1
ATOM 1620 C CA . HIS A 1 206 ? 22.424 -4.284 -7.752 1.00 84.00 206 HIS A CA 1
ATOM 1621 C C . HIS A 1 206 ? 23.686 -3.595 -7.216 1.00 84.00 206 HIS A C 1
ATOM 1623 O O . HIS A 1 206 ? 24.771 -4.161 -7.282 1.00 84.00 206 HIS A O 1
ATOM 1629 N N . ASN A 1 207 ? 23.596 -2.384 -6.673 1.00 83.62 207 ASN A N 1
ATOM 1630 C CA . ASN A 1 207 ? 24.774 -1.667 -6.191 1.00 83.62 207 ASN A CA 1
ATOM 1631 C C . ASN A 1 207 ? 25.404 -2.324 -4.953 1.00 83.62 207 ASN A C 1
ATOM 1633 O O . ASN A 1 207 ? 26.633 -2.330 -4.856 1.00 83.62 207 ASN A O 1
ATOM 1637 N N . ASP A 1 208 ? 24.620 -2.954 -4.075 1.00 79.44 208 ASP A N 1
ATOM 1638 C CA . ASP A 1 208 ? 25.151 -3.731 -2.946 1.00 79.44 208 ASP A CA 1
ATOM 1639 C C . ASP A 1 208 ? 25.768 -5.059 -3.419 1.00 79.44 208 ASP A C 1
ATOM 1641 O O . ASP A 1 208 ? 25.123 -5.853 -4.091 1.00 79.44 208 ASP A O 1
ATOM 1645 N N . VAL A 1 209 ? 27.023 -5.338 -3.052 1.00 80.12 209 VAL A N 1
ATOM 1646 C CA . VAL A 1 209 ? 27.775 -6.512 -3.544 1.00 80.12 209 VAL A CA 1
ATOM 1647 C C . VAL A 1 209 ? 27.128 -7.847 -3.150 1.00 80.12 209 VAL A C 1
ATOM 1649 O O . VAL A 1 209 ? 27.150 -8.799 -3.934 1.00 80.12 209 VAL A O 1
ATOM 1652 N N . ARG A 1 210 ? 26.547 -7.940 -1.946 1.00 74.06 210 ARG A N 1
ATOM 1653 C CA . ARG A 1 210 ? 25.934 -9.180 -1.443 1.00 74.06 210 ARG A CA 1
ATOM 1654 C C . ARG A 1 210 ? 24.605 -9.431 -2.139 1.00 74.06 210 ARG A C 1
ATOM 1656 O O . ARG A 1 210 ? 24.364 -10.542 -2.609 1.00 74.06 210 ARG A O 1
ATOM 1663 N N . VAL A 1 211 ? 23.776 -8.393 -2.242 1.00 75.38 211 VAL A N 1
ATOM 1664 C CA . VAL A 1 211 ? 22.482 -8.478 -2.925 1.00 75.38 211 VAL A CA 1
ATOM 1665 C C . VAL A 1 211 ? 22.679 -8.666 -4.430 1.00 75.38 211 VAL A C 1
ATOM 1667 O O . VAL A 1 211 ? 21.993 -9.500 -5.010 1.00 75.38 211 VAL A O 1
ATOM 1670 N N . ARG A 1 212 ? 23.681 -8.030 -5.055 1.00 83.50 212 ARG A N 1
ATOM 1671 C CA . ARG A 1 212 ? 24.044 -8.218 -6.474 1.00 83.50 212 ARG A CA 1
ATOM 1672 C C . ARG A 1 212 ? 24.237 -9.681 -6.846 1.00 83.50 212 ARG A C 1
ATOM 1674 O O . ARG A 1 212 ? 23.626 -10.156 -7.796 1.00 83.50 212 ARG A O 1
ATOM 1681 N N . LYS A 1 213 ? 25.064 -10.400 -6.080 1.00 80.44 213 LYS A N 1
ATOM 1682 C CA . LYS A 1 213 ? 25.338 -11.830 -6.300 1.00 80.44 213 LYS A CA 1
ATOM 1683 C C . LYS A 1 213 ? 24.081 -12.693 -6.153 1.00 80.44 213 LYS A C 1
ATOM 1685 O O . LYS A 1 213 ? 23.984 -13.771 -6.729 1.00 80.44 213 LYS A O 1
ATOM 1690 N N . MET A 1 214 ? 23.128 -12.239 -5.349 1.00 75.06 214 MET A N 1
ATOM 1691 C CA . MET A 1 214 ? 21.854 -12.916 -5.170 1.00 75.06 214 MET A CA 1
ATOM 1692 C C . MET A 1 214 ? 20.917 -12.630 -6.342 1.00 75.06 214 MET A C 1
ATOM 1694 O O . MET A 1 214 ? 20.409 -13.565 -6.953 1.00 75.06 214 MET A O 1
ATOM 1698 N N . ILE A 1 215 ? 20.735 -11.360 -6.711 1.00 80.25 215 ILE A N 1
ATOM 1699 C CA . ILE A 1 215 ? 19.852 -10.981 -7.818 1.00 80.25 215 ILE A CA 1
ATOM 1700 C C . ILE A 1 215 ? 20.380 -11.423 -9.184 1.00 80.25 215 ILE A C 1
ATOM 1702 O O . ILE A 1 215 ? 19.578 -11.626 -10.087 1.00 80.25 215 ILE A O 1
ATOM 1706 N N . SER A 1 216 ? 21.688 -11.663 -9.338 1.00 82.06 216 SER A N 1
ATOM 1707 C CA . SER A 1 216 ? 22.243 -12.239 -10.570 1.00 82.06 216 SER A CA 1
ATOM 1708 C C . SER A 1 216 ? 21.697 -13.640 -10.863 1.00 82.06 216 SER A C 1
ATOM 1710 O O . SER A 1 216 ? 21.624 -14.036 -12.021 1.00 82.06 216 SER A O 1
ATOM 1712 N N . SER A 1 217 ? 21.273 -14.388 -9.835 1.00 80.19 217 SER A N 1
ATOM 1713 C CA . SER A 1 217 ? 20.588 -15.677 -10.028 1.00 80.19 217 SER A CA 1
ATOM 1714 C C . SER A 1 217 ? 19.160 -15.537 -10.576 1.00 80.19 217 SER A C 1
ATOM 1716 O O . SER A 1 217 ? 18.618 -16.501 -11.105 1.00 80.19 217 SER A O 1
ATOM 1718 N N . PHE A 1 218 ? 18.593 -14.327 -10.529 1.00 82.00 218 PHE A N 1
ATOM 1719 C CA . PHE A 1 218 ? 17.273 -13.959 -11.054 1.00 82.00 218 PHE A CA 1
ATOM 1720 C C . PHE A 1 218 ? 17.394 -13.051 -12.287 1.00 82.00 218 PHE A C 1
ATOM 1722 O O . PHE A 1 218 ? 16.591 -12.144 -12.509 1.00 82.00 218 PHE A O 1
ATOM 1729 N N . LYS A 1 219 ? 18.438 -13.260 -13.095 1.00 85.94 219 LYS A N 1
ATOM 1730 C CA . LYS A 1 219 ? 18.680 -12.483 -14.315 1.00 85.94 219 LYS A CA 1
ATOM 1731 C C . LYS A 1 219 ? 17.487 -12.516 -15.275 1.00 85.94 219 LYS A C 1
ATOM 1733 O O . LYS A 1 219 ? 17.124 -11.479 -15.816 1.00 85.94 219 LYS A O 1
ATOM 1738 N N . SER A 1 220 ? 16.828 -13.666 -15.422 1.00 86.75 220 SER A N 1
ATOM 1739 C CA . SER A 1 220 ? 15.626 -13.815 -16.253 1.00 86.75 220 SER A CA 1
ATOM 1740 C C . SER A 1 220 ? 14.514 -12.834 -15.879 1.00 86.75 220 SER A C 1
ATOM 1742 O O . SER A 1 220 ? 13.881 -12.247 -16.750 1.00 86.75 220 SER A O 1
ATOM 1744 N N . GLU A 1 221 ? 14.280 -12.622 -14.585 1.00 85.69 221 GLU A N 1
ATOM 1745 C CA . GLU A 1 221 ? 13.302 -11.668 -14.070 1.00 85.69 221 GLU A CA 1
ATOM 1746 C C . GLU A 1 221 ? 13.671 -10.240 -14.477 1.00 85.69 221 GLU A C 1
ATOM 1748 O O . GLU A 1 221 ? 12.809 -9.488 -14.929 1.00 85.69 221 GLU A O 1
ATOM 1753 N N . ILE A 1 222 ? 14.947 -9.878 -14.328 1.00 87.38 222 ILE A N 1
ATOM 1754 C CA . ILE A 1 222 ? 15.471 -8.550 -14.667 1.00 87.38 222 ILE A CA 1
ATOM 1755 C C . ILE A 1 222 ? 15.388 -8.314 -16.181 1.00 87.38 222 ILE A C 1
ATOM 1757 O O . ILE A 1 222 ? 14.984 -7.232 -16.608 1.00 87.38 222 ILE A O 1
ATOM 1761 N N . ASP A 1 223 ? 15.696 -9.327 -16.989 1.00 90.31 223 ASP A N 1
ATOM 1762 C CA . ASP A 1 223 ? 15.619 -9.273 -18.450 1.00 90.31 223 ASP A CA 1
ATOM 1763 C C . ASP A 1 223 ? 14.175 -9.098 -18.937 1.00 90.31 223 ASP A C 1
ATOM 1765 O O . ASP A 1 223 ? 13.923 -8.318 -19.857 1.00 90.31 223 ASP A O 1
ATOM 1769 N N . LEU A 1 224 ? 13.207 -9.754 -18.289 1.00 88.69 224 LEU A N 1
ATOM 1770 C CA . LEU A 1 224 ? 11.782 -9.556 -18.574 1.00 88.69 224 LEU A CA 1
ATOM 1771 C C . LEU A 1 224 ? 11.335 -8.125 -18.252 1.00 88.69 224 LEU A C 1
ATOM 1773 O O . LEU A 1 224 ? 10.647 -7.500 -19.058 1.00 88.69 224 LEU A O 1
ATOM 1777 N N . ILE A 1 225 ? 11.773 -7.570 -17.117 1.00 88.06 225 ILE A N 1
ATOM 1778 C CA . ILE A 1 225 ? 11.500 -6.167 -16.770 1.00 88.06 225 ILE A CA 1
ATOM 1779 C C . ILE A 1 225 ? 12.124 -5.233 -17.813 1.00 88.06 225 ILE A C 1
ATOM 1781 O O . ILE A 1 225 ? 11.463 -4.306 -18.286 1.00 88.06 225 ILE A O 1
ATOM 1785 N N . LEU A 1 226 ? 13.372 -5.487 -18.214 1.00 91.00 226 LEU A N 1
ATOM 1786 C CA . LEU A 1 226 ? 14.055 -4.718 -19.253 1.00 91.00 226 LEU A CA 1
ATOM 1787 C C . LEU A 1 226 ? 13.308 -4.782 -20.585 1.00 91.00 226 LEU A C 1
ATOM 1789 O O . LEU A 1 226 ? 13.127 -3.749 -21.230 1.00 91.00 226 LEU A O 1
ATOM 1793 N N . HIS A 1 227 ? 12.833 -5.961 -20.979 1.00 90.31 227 HIS A N 1
ATOM 1794 C CA . HIS A 1 227 ? 12.035 -6.136 -22.185 1.00 90.31 227 HIS A CA 1
ATOM 1795 C C . HIS A 1 227 ? 10.751 -5.293 -22.143 1.00 90.31 227 HIS A C 1
ATOM 1797 O O . HIS A 1 227 ? 10.453 -4.585 -23.108 1.00 90.31 227 HIS A O 1
ATOM 1803 N N . SER A 1 228 ? 10.020 -5.301 -21.024 1.00 88.19 228 SER A N 1
ATOM 1804 C CA . SER A 1 228 ? 8.815 -4.477 -20.841 1.00 88.19 228 SER A CA 1
ATOM 1805 C C . SER A 1 228 ? 9.127 -2.975 -20.952 1.00 88.19 228 SER A C 1
ATOM 1807 O O . SER A 1 228 ? 8.443 -2.250 -21.678 1.00 88.19 228 SER A O 1
ATOM 1809 N N . VAL A 1 229 ? 10.223 -2.508 -20.341 1.00 88.50 229 VAL A N 1
ATOM 1810 C CA . VAL A 1 229 ? 10.673 -1.104 -20.434 1.00 88.50 229 VAL A CA 1
ATOM 1811 C C . VAL A 1 229 ? 11.055 -0.712 -21.868 1.00 88.50 229 VAL A C 1
ATOM 1813 O O . VAL A 1 229 ? 10.659 0.352 -22.351 1.00 88.50 229 VAL A O 1
ATOM 1816 N N . VAL A 1 230 ? 11.793 -1.567 -22.581 1.00 88.56 230 VAL A N 1
ATOM 1817 C CA . VAL A 1 230 ? 12.185 -1.330 -23.984 1.00 88.56 230 VAL A CA 1
ATOM 1818 C C . VAL A 1 230 ? 10.964 -1.339 -24.907 1.00 88.56 230 VAL A C 1
ATOM 1820 O O . VAL A 1 230 ? 10.865 -0.506 -25.809 1.00 88.56 230 VAL A O 1
ATOM 1823 N N . THR A 1 231 ? 9.994 -2.219 -24.654 1.00 88.06 231 THR A N 1
ATOM 1824 C CA . THR A 1 231 ? 8.730 -2.261 -25.405 1.00 88.06 231 THR A CA 1
ATOM 1825 C C . THR A 1 231 ? 8.002 -0.920 -25.303 1.00 88.06 231 THR A C 1
ATOM 1827 O O . THR A 1 231 ? 7.609 -0.348 -26.323 1.00 88.06 231 THR A O 1
ATOM 1830 N N . LEU A 1 232 ? 7.909 -0.348 -24.098 1.00 83.88 232 LEU A N 1
ATOM 1831 C CA . LEU A 1 232 ? 7.295 0.966 -23.886 1.00 83.88 232 LEU A CA 1
ATOM 1832 C C . LEU A 1 232 ? 8.040 2.097 -24.608 1.00 83.88 232 LEU A C 1
ATOM 1834 O O . LEU A 1 232 ? 7.393 2.997 -25.142 1.00 83.88 232 LEU A O 1
ATOM 1838 N N . GLN A 1 233 ? 9.371 2.042 -24.717 1.00 81.25 233 GLN A N 1
ATOM 1839 C CA . GLN A 1 233 ? 10.146 3.025 -25.490 1.00 81.25 233 GLN A CA 1
ATOM 1840 C C . GLN A 1 233 ? 9.711 3.081 -26.967 1.00 81.25 233 GLN A C 1
ATOM 1842 O O . GLN A 1 233 ? 9.678 4.159 -27.566 1.00 81.25 233 GLN A O 1
ATOM 1847 N N . SER A 1 234 ? 9.375 1.928 -27.551 1.00 77.00 234 SER A N 1
ATOM 1848 C CA . SER A 1 234 ? 8.978 1.798 -28.961 1.00 77.00 234 SER A CA 1
ATOM 1849 C C . SER A 1 234 ? 7.501 2.109 -29.246 1.00 77.00 234 SER A C 1
ATOM 1851 O O . SER A 1 234 ? 7.089 2.136 -30.403 1.00 77.00 234 SER A O 1
ATOM 1853 N N . SER A 1 235 ? 6.703 2.374 -28.210 1.00 76.88 235 SER A N 1
ATOM 1854 C CA . SER A 1 235 ? 5.256 2.592 -28.326 1.00 76.88 235 SER A CA 1
ATOM 1855 C C . SER A 1 235 ? 4.881 4.028 -28.751 1.00 76.88 235 SER A C 1
ATOM 1857 O O . SER A 1 235 ? 5.735 4.904 -28.914 1.00 76.88 235 SER A O 1
ATOM 1859 N N . SER A 1 236 ? 3.587 4.316 -28.924 1.00 69.12 236 SER A N 1
ATOM 1860 C CA . SER A 1 236 ? 3.058 5.640 -29.308 1.00 69.12 236 SER A CA 1
ATOM 1861 C C . SER A 1 236 ? 3.038 6.675 -28.167 1.00 69.12 236 SER A C 1
ATOM 1863 O O . SER A 1 236 ? 2.278 7.638 -28.215 1.00 69.12 236 SER A O 1
ATOM 1865 N N . MET A 1 237 ? 3.863 6.490 -27.136 1.00 73.56 237 MET A N 1
ATOM 1866 C CA . MET A 1 237 ? 3.940 7.368 -25.966 1.00 73.56 237 MET A CA 1
ATOM 1867 C C . MET A 1 237 ? 4.414 8.795 -26.290 1.00 73.56 237 MET A C 1
ATOM 1869 O O . MET A 1 237 ? 5.024 9.055 -27.333 1.00 73.56 237 MET A O 1
ATOM 1873 N N . THR A 1 238 ? 4.179 9.715 -25.347 1.00 81.12 238 THR A N 1
ATOM 1874 C CA . THR A 1 238 ? 4.673 11.099 -25.409 1.00 81.12 238 THR A CA 1
ATOM 1875 C C . THR A 1 238 ? 6.203 11.153 -25.450 1.00 81.12 238 THR A C 1
ATOM 1877 O O . THR A 1 238 ? 6.892 10.215 -25.040 1.00 81.12 238 THR A O 1
ATOM 1880 N N . VAL A 1 239 ? 6.754 12.276 -25.922 1.00 82.06 239 VAL A N 1
ATOM 1881 C CA . VAL A 1 239 ? 8.211 12.499 -25.976 1.00 82.06 239 VAL A CA 1
ATOM 1882 C C . VAL A 1 239 ? 8.848 12.363 -24.587 1.00 82.06 239 VAL A C 1
ATOM 1884 O O . VAL A 1 239 ? 9.872 11.695 -24.449 1.00 82.06 239 VAL A O 1
ATOM 1887 N N . GLU A 1 240 ? 8.210 12.926 -23.555 1.00 81.31 240 GLU A N 1
ATOM 1888 C CA . GLU A 1 240 ? 8.643 12.814 -22.156 1.00 81.31 240 GLU A CA 1
ATOM 1889 C C . GLU A 1 240 ? 8.651 11.350 -21.686 1.00 81.31 240 GLU A C 1
ATOM 1891 O O . GLU A 1 240 ? 9.667 10.864 -21.190 1.00 81.31 240 GLU A O 1
ATOM 1896 N N . GLY A 1 241 ? 7.560 10.609 -21.917 1.00 79.56 241 GLY A N 1
ATOM 1897 C CA . GLY A 1 241 ? 7.462 9.201 -21.532 1.00 79.56 241 GLY A CA 1
ATOM 1898 C C . GLY A 1 241 ? 8.497 8.317 -22.226 1.00 79.56 241 GLY A C 1
ATOM 1899 O O . GLY A 1 241 ? 9.138 7.484 -21.585 1.00 79.56 241 GLY A O 1
ATOM 1900 N N . LYS A 1 242 ? 8.724 8.535 -23.528 1.00 84.31 242 LYS A N 1
ATOM 1901 C CA . LYS A 1 242 ? 9.770 7.840 -24.296 1.00 84.31 242 LYS A CA 1
ATOM 1902 C C . LYS A 1 242 ? 11.162 8.123 -23.750 1.00 84.31 242 LYS A C 1
ATOM 1904 O O . LYS A 1 242 ? 11.963 7.199 -23.623 1.00 84.31 242 LYS A O 1
ATOM 1909 N N . HIS A 1 243 ? 11.451 9.382 -23.425 1.00 87.62 243 HIS A N 1
ATOM 1910 C CA . HIS A 1 243 ? 12.732 9.771 -22.846 1.00 87.62 243 HIS A CA 1
ATOM 1911 C C . HIS A 1 243 ? 12.960 9.098 -21.486 1.00 87.62 243 HIS A C 1
ATOM 1913 O O . HIS A 1 243 ? 14.014 8.502 -21.266 1.00 87.62 243 HIS A O 1
ATOM 1919 N N . MET A 1 244 ? 11.943 9.099 -20.621 1.00 84.50 244 MET A N 1
ATOM 1920 C CA . MET A 1 244 ? 11.994 8.433 -19.321 1.00 84.50 244 MET A CA 1
ATOM 1921 C C . MET A 1 244 ? 12.238 6.926 -19.471 1.00 84.50 244 MET A C 1
ATOM 1923 O O . MET A 1 244 ? 13.177 6.395 -18.877 1.00 84.50 244 MET A O 1
ATOM 1927 N N . MET A 1 245 ? 11.454 6.226 -20.299 1.00 89.12 245 MET A N 1
ATOM 1928 C CA . MET A 1 245 ? 11.629 4.779 -20.506 1.00 89.12 245 MET A CA 1
ATOM 1929 C C . MET A 1 245 ? 12.985 4.436 -21.124 1.00 89.12 245 MET A C 1
ATOM 1931 O O . MET A 1 245 ? 13.600 3.451 -20.721 1.00 89.12 245 MET A O 1
ATOM 1935 N N . LYS A 1 246 ? 13.506 5.277 -22.028 1.00 89.00 246 LYS A N 1
ATOM 1936 C CA . LYS A 1 246 ? 14.865 5.126 -22.560 1.00 89.00 246 LYS A CA 1
ATOM 1937 C C . LYS A 1 246 ? 15.912 5.177 -21.442 1.00 89.00 246 LYS A C 1
ATOM 1939 O O . LYS A 1 246 ? 16.737 4.272 -21.357 1.00 89.00 246 LYS A O 1
ATOM 1944 N N . ILE A 1 247 ? 15.849 6.182 -20.562 1.00 87.75 247 ILE A N 1
ATOM 1945 C CA . ILE A 1 247 ? 16.769 6.303 -19.418 1.00 87.75 247 ILE A CA 1
ATOM 1946 C C . ILE A 1 247 ? 16.651 5.085 -18.493 1.00 87.75 247 ILE A C 1
ATOM 1948 O O . ILE A 1 247 ? 17.667 4.525 -18.085 1.00 87.75 247 ILE A O 1
ATOM 1952 N N . ALA A 1 248 ? 15.429 4.646 -18.176 1.00 88.19 248 ALA A N 1
ATOM 1953 C CA . ALA A 1 248 ? 15.214 3.452 -17.356 1.00 88.19 248 ALA A CA 1
ATOM 1954 C C . ALA A 1 248 ? 15.825 2.201 -17.992 1.00 88.19 248 ALA A C 1
ATOM 1956 O O . ALA A 1 248 ? 16.524 1.456 -17.310 1.00 88.19 248 ALA A O 1
ATOM 1957 N N . GLY A 1 249 ? 15.595 1.983 -19.288 1.00 89.88 249 GLY A N 1
ATOM 1958 C CA . GLY A 1 249 ? 16.122 0.831 -20.013 1.00 89.88 249 GLY A CA 1
ATOM 1959 C C . GLY A 1 249 ? 17.649 0.834 -20.067 1.00 89.88 249 GLY A C 1
ATOM 1960 O O . GLY A 1 249 ? 18.278 -0.188 -19.805 1.00 89.88 249 GLY A O 1
ATOM 1961 N N . GLU A 1 250 ? 18.265 1.987 -20.343 1.00 90.12 250 GLU A N 1
ATOM 1962 C CA . GLU A 1 250 ? 19.725 2.142 -20.330 1.00 90.12 250 GLU A CA 1
ATOM 1963 C C . GLU A 1 250 ? 20.323 1.862 -18.951 1.00 90.12 250 GLU A C 1
ATOM 1965 O O . GLU A 1 250 ? 21.319 1.147 -18.851 1.00 90.12 250 GLU A O 1
ATOM 1970 N N . ARG A 1 251 ? 19.695 2.360 -17.882 1.00 88.12 251 ARG A N 1
ATOM 1971 C CA . ARG A 1 251 ? 20.145 2.074 -16.519 1.00 88.12 251 ARG A CA 1
ATOM 1972 C C . ARG A 1 251 ? 19.979 0.597 -16.173 1.00 88.12 251 ARG A C 1
ATOM 1974 O O . ARG A 1 251 ? 20.918 -0.013 -15.675 1.00 88.12 251 ARG A O 1
ATOM 1981 N N . LEU A 1 252 ? 18.823 0.000 -16.464 1.00 89.94 252 LEU A N 1
ATOM 1982 C CA . LEU A 1 252 ? 18.537 -1.392 -16.116 1.00 89.94 252 LEU A CA 1
ATOM 1983 C C . LEU A 1 252 ? 19.421 -2.390 -16.881 1.00 89.94 252 LEU A C 1
ATOM 1985 O O . LEU A 1 252 ? 19.773 -3.427 -16.323 1.00 89.94 252 LEU A O 1
ATOM 1989 N N . ARG A 1 253 ? 19.873 -2.056 -18.102 1.00 90.31 253 ARG A N 1
ATOM 1990 C CA . ARG A 1 253 ? 20.891 -2.844 -18.826 1.00 90.31 253 ARG A CA 1
ATOM 1991 C C . ARG A 1 253 ? 22.152 -3.077 -18.005 1.00 90.31 253 ARG A C 1
ATOM 1993 O O . ARG A 1 253 ? 22.757 -4.132 -18.137 1.00 90.31 253 ARG A O 1
ATOM 2000 N N . ILE A 1 254 ? 22.528 -2.136 -17.136 1.00 85.75 254 ILE A N 1
ATOM 2001 C CA . ILE A 1 254 ? 23.673 -2.315 -16.237 1.00 85.75 254 ILE A CA 1
ATOM 2002 C C . ILE A 1 254 ? 23.454 -3.551 -15.362 1.00 85.75 254 ILE A C 1
ATOM 2004 O O . ILE A 1 254 ? 24.362 -4.357 -15.250 1.00 85.75 254 ILE A O 1
ATOM 2008 N N . ALA A 1 255 ? 22.256 -3.743 -14.803 1.00 82.81 255 ALA A N 1
ATOM 2009 C CA . ALA A 1 255 ? 21.938 -4.892 -13.953 1.00 82.81 255 ALA A CA 1
ATOM 2010 C C . ALA A 1 255 ? 21.674 -6.198 -14.735 1.00 82.81 255 ALA A C 1
ATOM 2012 O O . ALA A 1 255 ? 21.803 -7.276 -14.166 1.00 82.81 255 ALA A O 1
ATOM 2013 N N . SER A 1 256 ? 21.316 -6.106 -16.020 1.00 82.00 256 SER A N 1
ATOM 2014 C CA . SER A 1 256 ? 21.037 -7.248 -16.914 1.00 82.00 256 SER A CA 1
ATOM 2015 C C . SER A 1 256 ? 22.299 -7.807 -17.603 1.00 82.00 256 SER A C 1
ATOM 2017 O O . SER A 1 256 ? 22.384 -8.999 -17.890 1.00 82.00 256 SER A O 1
ATOM 2019 N N . ASN A 1 257 ? 23.333 -6.986 -17.814 1.00 74.81 257 ASN A N 1
ATOM 2020 C CA . ASN A 1 257 ? 24.550 -7.362 -18.551 1.00 74.81 257 ASN A CA 1
ATOM 2021 C C . ASN A 1 257 ? 25.593 -8.175 -17.746 1.00 74.81 257 ASN A C 1
ATOM 2023 O O . ASN A 1 257 ? 26.749 -8.244 -18.164 1.00 74.81 257 ASN A O 1
ATOM 2027 N N . TYR A 1 258 ? 25.207 -8.786 -16.622 1.00 57.41 258 TYR A N 1
ATOM 2028 C CA . TYR A 1 258 ? 26.066 -9.682 -15.829 1.00 57.41 258 TYR A CA 1
ATOM 2029 C C . TYR A 1 258 ? 25.879 -11.151 -16.194 1.00 57.41 258 TYR A C 1
ATOM 2031 O O . TYR A 1 258 ? 24.736 -11.542 -16.523 1.00 57.41 258 TYR A O 1
#

Secondary structure (DSSP, 8-state):
--PPP--------HHHHHHHHHHHHHHHHTTSS-HHHHHHHHHHHHHH----PPPSSS---HHHHHHHHHHHHHHHHHHHTTS-HHHHHHHHHHHHHHHHHT---HHHHHHHHHHHHHH--SS--S-HHHHHHHHHHHHHHHHHHHHHHHHHTTTT-HHHHHHHHHHHHHHHHHHHHHHHH---HHHHHHHHHHHHHHHHHHHHHHHSHHHHHHHGGGHHHHHHHHHHHHHHHTSS--HHHHHHHHHHHHHHHHHH--

Sequence (258 aa):
MTEKPYIADEQLKQAVLYRIVEILHTAYRDGYIQLTDHFSFFITLIARFKIVPAKTGIEFNEQRETTFKALTNLLCSCLSGMGDSSLVLQILEKSFVEQIIMKPALDNGCGILRMICTLDSKPTRLSESSLTTLSVFLPGYLIDIVNYLVLSCLTGSSKLTEEVLKRLRLMVDENTKAMLGSPVWESSRNSWNLIQCIVSVILLMHNDVRVRKMISSFKSEIDLILHSVVTLQSSSMTVEGKHMMKIAGERLRIASNY

Organism: Arabidopsis suecica (NCBI:txid45249)

Foldseek 3Di:
DDDDDPPPPPDPPLVNLLVVLVVLLVCVVVVNDDPVRNLVVLLCCLQVVDDDQDPPDDDRPPVSLVSSVVSLVSVLVSCVVPPQLLVSCVVCVVVLLVSLVVVGPLRSVVSSVVSLVSSADVVGSHDPVSVVSCLVRVLVSLLVVLVCCLSPPLLPDLVVLVVVLVVLLVLLVVLLVVLQPDPDVVSNVSSLSSLLSSLVSLLVLCVDPSSLVSCLVVLVSLVSSLVSLVVQLPDPDDPVSNVSSVVSSVSSVVSNVD